Protein AF-A0A1M8A0L3-F1 (afdb_monomer_lite)

Organism: Malassezia sympodialis (strain ATCC 42132) (NCBI:txid1230383)

Sequence (249 aa):
MPLNTSHYLTKQGWKGHGTPLDGEKGRGLKKPLIIPQKRNLGGVGQNRDRAVEWWDDIFAAGAKALALGASAKKDTGAPAGPRRALSTVAKQEHARRMLMSNFVRGEVVGTLSISTEETDLSISQIQDPVLEAPPHNTRDARSMSCTDEDRAPSDKEEKKKRKRSESIDTSTHKEKKRVKHKQRDENEKRNKGEKQEKNDKLEKRKKQEKREKRNKKEKRKMEKRDKMEKRDRRKKRDKSEEKKAKDRE

Radius of gyration: 42.48 Å; chains: 1; bounding box: 83×75×140 Å

Structure (mmCIF, N/CA/C/O backbone):
data_AF-A0A1M8A0L3-F1
#
_entry.id   AF-A0A1M8A0L3-F1
#
loop_
_atom_site.group_PDB
_atom_site.id
_atom_site.type_symbol
_atom_site.label_atom_id
_atom_site.label_alt_id
_atom_site.label_comp_id
_atom_site.label_asym_id
_atom_site.label_entity_id
_atom_site.label_seq_id
_atom_site.pdbx_PDB_ins_code
_atom_site.Cartn_x
_atom_site.Cartn_y
_atom_site.Cartn_z
_atom_site.occupancy
_atom_site.B_iso_or_equiv
_atom_site.auth_seq_id
_atom_site.auth_comp_id
_atom_site.auth_asym_id
_atom_site.auth_atom_id
_atom_site.pdbx_PDB_model_num
ATOM 1 N N . MET A 1 1 ? -28.098 -23.816 19.280 1.00 71.31 1 MET A N 1
ATOM 2 C CA . MET A 1 1 ? -28.308 -22.374 19.011 1.00 71.31 1 MET A CA 1
ATOM 3 C C . MET A 1 1 ? -26.959 -21.667 18.968 1.00 71.31 1 MET A C 1
ATOM 5 O O . MET A 1 1 ? -26.176 -21.908 19.880 1.00 71.31 1 MET A O 1
ATOM 9 N N . PRO A 1 2 ? -26.657 -20.828 17.962 1.00 85.56 2 PRO A N 1
ATOM 10 C CA . PRO A 1 2 ? -25.480 -19.959 17.993 1.00 85.56 2 PRO A CA 1
ATOM 11 C C . PRO A 1 2 ? -25.673 -18.824 19.015 1.00 85.56 2 PRO A C 1
ATOM 13 O O . PRO A 1 2 ? -26.742 -18.217 19.077 1.00 85.56 2 PRO A O 1
ATOM 16 N N . LEU A 1 3 ? -24.649 -18.524 19.818 1.00 88.81 3 LEU A N 1
ATOM 17 C CA . LEU A 1 3 ? -24.710 -17.445 20.809 1.00 88.81 3 LEU A CA 1
ATOM 18 C C . LEU A 1 3 ? -24.568 -16.074 20.131 1.00 88.81 3 LEU A C 1
ATOM 20 O O . LEU A 1 3 ? -23.525 -15.764 19.557 1.00 88.81 3 LEU A O 1
ATOM 24 N N . ASN A 1 4 ? -25.583 -15.218 20.262 1.00 92.81 4 ASN A N 1
ATOM 25 C CA . ASN A 1 4 ? -25.472 -13.811 19.879 1.00 92.81 4 ASN A CA 1
ATOM 26 C C . ASN A 1 4 ? -24.634 -13.052 20.928 1.00 92.81 4 ASN A C 1
ATOM 28 O O . ASN A 1 4 ? -25.136 -12.622 21.969 1.00 92.81 4 ASN A O 1
ATOM 32 N N . THR A 1 5 ? -23.336 -12.917 20.653 1.00 92.56 5 THR A N 1
ATOM 33 C CA . THR A 1 5 ? -22.355 -12.339 21.583 1.00 92.56 5 THR A CA 1
ATOM 34 C C . THR A 1 5 ? -22.560 -10.848 21.836 1.00 92.56 5 THR A C 1
ATOM 36 O O . THR A 1 5 ? -22.326 -10.404 22.958 1.00 92.56 5 THR A O 1
ATOM 39 N N . SER A 1 6 ? -23.034 -10.067 20.859 1.00 91.31 6 SER A N 1
ATOM 40 C CA . SER A 1 6 ? -23.310 -8.639 21.074 1.00 91.31 6 SER A CA 1
ATOM 41 C C . SER A 1 6 ? -24.518 -8.438 21.989 1.00 91.31 6 SER A C 1
ATOM 43 O O . SER A 1 6 ? -24.430 -7.655 22.931 1.00 91.31 6 SER A O 1
ATOM 45 N N . HIS A 1 7 ? -25.596 -9.205 21.794 1.00 93.75 7 HIS A N 1
ATOM 46 C CA . HIS A 1 7 ? -26.751 -9.187 22.695 1.00 93.75 7 HIS A CA 1
ATOM 47 C C . HIS A 1 7 ? -26.379 -9.651 24.115 1.00 93.75 7 HIS A C 1
ATOM 49 O O . HIS A 1 7 ? -26.815 -9.050 25.096 1.00 93.75 7 HIS A O 1
ATOM 55 N N . TYR A 1 8 ? -25.530 -10.679 24.241 1.00 94.00 8 TYR A N 1
ATOM 56 C CA . TYR A 1 8 ? -25.008 -11.117 25.540 1.00 94.00 8 TYR A CA 1
ATOM 57 C C . TYR A 1 8 ? -24.208 -10.007 26.242 1.00 94.00 8 TYR A C 1
ATOM 59 O O . TYR A 1 8 ? -24.502 -9.678 27.389 1.00 94.00 8 TYR A O 1
ATOM 67 N N . LEU A 1 9 ? -23.249 -9.380 25.553 1.00 93.44 9 LEU A N 1
ATOM 68 C CA . LEU A 1 9 ? -22.436 -8.299 26.123 1.00 93.44 9 LEU A CA 1
ATOM 69 C C . LEU A 1 9 ? -23.282 -7.078 26.513 1.00 93.44 9 LEU A C 1
ATOM 71 O O . LEU A 1 9 ? -23.067 -6.510 27.582 1.00 93.44 9 LEU A O 1
ATOM 75 N N . THR A 1 10 ? -24.273 -6.694 25.704 1.00 93.50 10 THR A N 1
ATOM 76 C CA . THR A 1 10 ? -25.177 -5.586 26.051 1.00 93.50 10 THR A CA 1
ATOM 77 C C . THR A 1 10 ? -26.097 -5.924 27.226 1.00 93.50 10 THR A C 1
ATOM 79 O O . THR A 1 10 ? -26.327 -5.052 28.063 1.00 93.50 10 THR A O 1
ATOM 82 N N . LYS A 1 11 ? -26.526 -7.186 27.394 1.00 94.50 11 LYS A N 1
ATOM 83 C CA . LYS A 1 11 ? -27.194 -7.632 28.633 1.00 94.50 11 LYS A CA 1
ATOM 84 C C . LYS A 1 11 ? -26.278 -7.508 29.862 1.00 94.50 11 LYS A C 1
ATOM 86 O O . LYS A 1 11 ? -26.766 -7.180 30.936 1.00 94.50 11 LYS A O 1
ATOM 91 N N . GLN A 1 12 ? -24.968 -7.702 29.697 1.00 93.56 12 GLN A N 1
ATOM 92 C CA . GLN A 1 12 ? -23.949 -7.480 30.736 1.00 93.56 12 GLN A CA 1
ATOM 93 C C . GLN A 1 12 ? -23.510 -6.000 30.864 1.00 93.56 12 GLN A C 1
ATOM 95 O O . GLN A 1 12 ? -22.446 -5.708 31.404 1.00 93.56 12 GLN A O 1
ATOM 100 N N . GLY A 1 13 ? -24.301 -5.045 30.358 1.00 92.38 13 GLY A N 1
ATOM 101 C CA . GLY A 1 13 ? -24.063 -3.606 30.525 1.00 92.38 13 GLY A CA 1
ATOM 102 C C . GLY A 1 13 ? -23.096 -2.964 29.521 1.00 92.38 13 GLY A C 1
ATOM 103 O O . GLY A 1 13 ? -22.837 -1.762 29.613 1.00 92.38 13 GLY A O 1
ATOM 104 N N . TRP A 1 14 ? -22.577 -3.702 28.530 1.00 93.19 14 TRP A N 1
ATOM 105 C CA . TRP A 1 14 ? -21.758 -3.096 27.477 1.00 93.19 14 TRP A CA 1
ATOM 106 C C . TRP A 1 14 ? -22.605 -2.182 26.582 1.00 93.19 14 TRP A C 1
ATOM 108 O O . TRP A 1 14 ? -23.522 -2.632 25.889 1.00 93.19 14 TRP A O 1
ATOM 118 N N . LYS A 1 15 ? -22.234 -0.895 26.534 1.00 90.75 15 LYS A N 1
ATOM 119 C CA . LYS A 1 15 ? -22.907 0.154 25.744 1.00 90.75 15 LYS A CA 1
ATOM 120 C C . LYS A 1 15 ? -22.917 -0.078 24.224 1.00 90.75 15 LYS A C 1
ATOM 122 O O . LYS A 1 15 ? -23.581 0.663 23.506 1.00 90.75 15 LYS A O 1
ATOM 127 N N . GLY A 1 16 ? -22.216 -1.097 23.729 1.00 90.75 16 GLY A N 1
ATOM 128 C CA . GLY A 1 16 ? -22.289 -1.538 22.340 1.00 90.75 16 GLY A CA 1
ATOM 129 C C . GLY A 1 16 ? -21.178 -0.989 21.445 1.00 90.75 16 GLY A C 1
ATOM 130 O O . GLY A 1 16 ? -20.174 -0.424 21.895 1.00 90.75 16 GLY A O 1
ATOM 131 N N . HIS A 1 17 ? -21.345 -1.210 20.140 1.00 89.38 17 HIS A N 1
ATOM 132 C CA . HIS A 1 17 ? -20.285 -1.040 19.149 1.00 89.38 17 HIS A CA 1
ATOM 133 C C . HIS A 1 17 ? -19.685 0.379 19.142 1.00 89.38 17 HIS A C 1
ATOM 135 O O . HIS A 1 17 ? -20.397 1.376 19.075 1.00 89.38 17 HIS A O 1
ATOM 141 N N . GLY A 1 18 ? -18.352 0.469 19.185 1.00 88.00 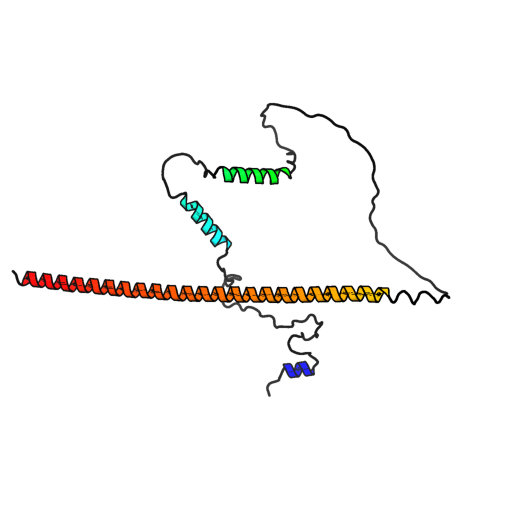18 GLY A N 1
ATOM 142 C CA . GLY A 1 18 ? -17.619 1.739 19.271 1.00 88.00 18 GLY A CA 1
ATOM 143 C C . GLY A 1 18 ? -17.326 2.222 20.699 1.00 88.00 18 GLY A C 1
ATOM 144 O O . GLY A 1 18 ? -16.517 3.139 20.866 1.00 88.00 18 GLY A O 1
ATOM 145 N N . THR A 1 19 ? -17.886 1.582 21.730 1.00 90.69 19 THR A N 1
ATOM 146 C CA . THR A 1 19 ? -17.404 1.690 23.120 1.00 90.69 19 THR A CA 1
ATOM 147 C C . THR A 1 19 ? -16.519 0.484 23.468 1.00 90.69 19 THR A C 1
ATOM 149 O O . THR A 1 19 ? -16.784 -0.613 22.972 1.00 90.69 19 THR A O 1
ATOM 152 N N . PRO A 1 20 ? -15.446 0.642 24.268 1.00 92.69 20 PRO A N 1
ATOM 153 C CA . PRO A 1 20 ? -14.691 -0.498 24.775 1.00 92.69 20 PRO A CA 1
ATOM 154 C C . PRO A 1 20 ? -15.485 -1.180 25.900 1.00 92.69 20 PRO A C 1
ATOM 156 O O . PRO A 1 20 ? -16.515 -0.664 26.341 1.00 92.69 20 PRO A O 1
ATOM 159 N N . LEU A 1 21 ? -15.013 -2.335 26.368 1.00 89.56 21 LEU A N 1
ATOM 160 C CA . LEU A 1 21 ? -15.703 -3.099 27.413 1.00 89.56 21 LEU A CA 1
ATOM 161 C C . LEU A 1 21 ? -15.761 -2.325 28.745 1.00 89.56 21 LEU A C 1
ATOM 163 O O . LEU A 1 21 ? -16.825 -2.246 29.348 1.00 89.56 21 LEU A O 1
ATOM 167 N N . ASP A 1 22 ? -14.687 -1.627 29.122 1.00 89.62 22 ASP A N 1
ATOM 168 C CA . ASP A 1 22 ? -14.609 -0.707 30.274 1.00 89.62 22 ASP A CA 1
ATOM 169 C C . ASP A 1 22 ? -15.353 0.647 30.083 1.00 89.62 22 ASP A C 1
ATOM 171 O O . ASP A 1 22 ? -15.104 1.629 30.785 1.00 89.62 22 ASP A O 1
ATOM 175 N N . GLY A 1 23 ? -16.312 0.712 29.151 1.00 86.12 23 GLY A N 1
ATOM 176 C CA . GLY A 1 23 ? -17.235 1.839 28.969 1.00 86.12 23 GLY A CA 1
ATOM 177 C C . GLY A 1 23 ? -16.644 3.059 28.247 1.00 86.12 23 GLY A C 1
ATOM 178 O O . GLY A 1 23 ? -15.485 3.096 27.855 1.00 86.12 23 GLY A O 1
ATOM 179 N N . GLU A 1 24 ? -17.446 4.107 28.032 1.00 84.62 24 GLU A N 1
ATOM 180 C CA . GLU A 1 24 ? -17.081 5.256 27.167 1.00 84.62 24 GLU A CA 1
ATOM 181 C C . GLU A 1 24 ? -15.780 5.980 27.548 1.00 84.62 24 GLU A C 1
ATOM 183 O O . GLU A 1 24 ? -15.086 6.482 26.659 1.00 84.62 24 GLU A O 1
ATOM 188 N N . LYS A 1 25 ? -15.482 6.039 28.854 1.00 86.50 25 LYS A N 1
ATOM 189 C CA . LYS A 1 25 ? -14.272 6.640 29.442 1.00 86.50 25 LYS A CA 1
ATOM 190 C C . LYS A 1 25 ? -13.150 5.614 29.685 1.00 86.50 25 LYS A C 1
ATOM 192 O O . LYS A 1 25 ? -12.095 5.994 30.187 1.00 86.50 25 LYS A O 1
ATOM 197 N N . GLY A 1 26 ? -13.387 4.341 29.362 1.00 84.88 26 GLY A N 1
ATOM 198 C CA . GLY A 1 26 ? -12.430 3.248 29.497 1.00 84.88 26 GLY A CA 1
ATOM 199 C C . GLY A 1 26 ? -11.189 3.441 28.626 1.00 84.88 26 GLY A C 1
ATOM 200 O O . GLY A 1 26 ? -11.201 4.180 27.636 1.00 84.88 26 GLY A O 1
ATOM 201 N N . ARG A 1 27 ? -10.103 2.764 29.008 1.00 89.56 27 ARG A N 1
ATOM 202 C CA . ARG A 1 27 ? -8.821 2.787 28.279 1.00 89.56 27 ARG A CA 1
ATOM 203 C C . ARG A 1 27 ? -8.704 1.642 27.267 1.00 89.56 27 ARG A C 1
ATOM 205 O O . ARG A 1 27 ? -7.787 1.659 26.451 1.00 89.56 27 ARG A O 1
ATOM 212 N N . GLY A 1 28 ? -9.628 0.682 27.301 1.00 90.31 28 GLY A N 1
ATOM 213 C CA . GLY A 1 28 ? -9.695 -0.448 26.387 1.00 90.31 28 GLY A CA 1
ATOM 214 C C . GLY A 1 28 ? -9.876 -0.070 24.912 1.00 90.31 28 GLY A C 1
ATOM 215 O O . GLY A 1 28 ? -10.282 1.032 24.530 1.00 90.31 28 GLY A O 1
ATOM 216 N N . LEU A 1 29 ? -9.581 -1.041 24.051 1.00 90.44 29 LEU A N 1
ATOM 217 C CA . LEU A 1 29 ? -9.635 -0.901 22.600 1.00 90.44 29 LEU A CA 1
ATOM 218 C C . LEU A 1 29 ? -11.082 -0.897 22.079 1.00 90.44 29 LEU A C 1
ATOM 220 O O . LEU A 1 29 ? -11.840 -1.840 22.280 1.00 90.44 29 LEU A O 1
ATOM 224 N N . LYS A 1 30 ? -11.444 0.148 21.325 1.00 91.19 30 LYS A N 1
ATOM 225 C CA . LYS A 1 30 ? -12.752 0.288 20.644 1.00 91.19 30 LYS A CA 1
ATOM 226 C C . LYS A 1 30 ? -12.879 -0.531 19.349 1.00 91.19 30 LYS A C 1
ATOM 228 O O . LYS A 1 30 ? -13.951 -0.566 18.749 1.00 91.19 30 LYS A O 1
ATOM 233 N N . LYS A 1 31 ? -11.774 -1.112 18.873 1.00 90.31 31 LYS A N 1
ATOM 234 C CA . LYS A 1 31 ? -11.647 -1.893 17.631 1.00 90.31 31 LYS A CA 1
ATOM 235 C C . LYS A 1 31 ? -10.595 -2.990 17.841 1.00 90.31 31 LYS A C 1
ATOM 237 O O . LYS A 1 31 ? -9.627 -2.722 18.552 1.00 90.31 31 LYS A O 1
ATOM 242 N N . PRO A 1 32 ? -10.733 -4.179 17.228 1.00 90.94 32 PRO A N 1
ATOM 243 C CA . PRO A 1 32 ? -9.719 -5.225 17.325 1.00 90.94 32 PRO A CA 1
ATOM 244 C C . PRO A 1 32 ? -8.389 -4.773 16.705 1.00 90.94 32 PRO A C 1
ATOM 246 O O . PRO A 1 32 ? -8.370 -4.027 15.722 1.00 90.94 32 PRO A O 1
ATOM 249 N N . LEU A 1 33 ? -7.276 -5.253 17.262 1.00 92.44 33 LEU A N 1
ATOM 250 C CA . LEU A 1 33 ? -5.949 -5.061 16.679 1.00 92.44 33 LEU A CA 1
ATOM 251 C C . LEU A 1 33 ? -5.782 -5.985 15.468 1.00 92.44 33 LEU A C 1
ATOM 253 O O . LEU A 1 33 ? -5.902 -7.203 15.584 1.00 92.44 33 LEU A O 1
ATOM 257 N N . ILE A 1 34 ? -5.490 -5.407 14.303 1.00 93.62 34 ILE A N 1
ATOM 258 C CA . ILE A 1 34 ? -5.216 -6.166 13.079 1.00 93.62 34 ILE A CA 1
ATOM 259 C C . ILE A 1 34 ? -3.728 -6.525 13.069 1.00 93.62 34 ILE A C 1
ATOM 261 O O . ILE A 1 34 ? -2.884 -5.679 12.780 1.00 93.62 34 ILE A O 1
ATOM 265 N N . ILE A 1 35 ? -3.410 -7.780 13.389 1.00 92.00 35 ILE A N 1
ATOM 266 C CA . ILE A 1 35 ? -2.038 -8.298 13.372 1.00 92.00 35 ILE A CA 1
ATOM 267 C C . ILE A 1 35 ? -1.696 -8.760 11.940 1.00 92.00 35 ILE A C 1
ATOM 269 O O . ILE A 1 35 ? -2.363 -9.658 11.420 1.00 92.00 35 ILE A O 1
ATOM 273 N N . PRO A 1 36 ? -0.677 -8.183 11.272 1.00 87.75 36 PRO A N 1
ATOM 274 C CA . PRO A 1 36 ? -0.289 -8.599 9.927 1.00 87.75 36 PRO A CA 1
ATOM 275 C C . PRO A 1 36 ? 0.439 -9.952 9.960 1.00 87.75 36 PRO A C 1
ATOM 277 O O . PRO A 1 36 ? 1.547 -10.067 10.479 1.00 87.75 36 PRO A O 1
ATOM 280 N N . GLN A 1 37 ? -0.170 -10.987 9.378 1.00 90.06 37 GLN A N 1
ATOM 281 C CA . GLN A 1 37 ? 0.419 -12.328 9.319 1.00 90.06 37 GLN A CA 1
ATOM 282 C C . GLN A 1 37 ? 1.581 -12.419 8.313 1.00 90.06 37 GLN A C 1
ATOM 284 O O . GLN A 1 37 ? 1.499 -11.925 7.182 1.00 90.06 37 GLN A O 1
ATOM 289 N N . LYS A 1 38 ? 2.661 -13.108 8.704 1.00 89.56 38 LYS A N 1
ATOM 290 C CA . LYS A 1 38 ? 3.841 -13.344 7.859 1.00 89.56 38 LYS A CA 1
ATOM 291 C C . LYS A 1 38 ? 3.526 -14.400 6.787 1.00 89.56 38 LYS A C 1
ATOM 293 O O . LYS A 1 38 ? 3.509 -15.588 7.076 1.00 89.56 38 LYS A O 1
ATOM 298 N N . ARG A 1 39 ? 3.289 -13.968 5.542 1.00 88.69 39 ARG A N 1
ATOM 299 C CA . ARG A 1 39 ? 2.937 -14.865 4.415 1.00 88.69 39 ARG A CA 1
ATOM 300 C C . ARG A 1 39 ? 4.108 -15.647 3.807 1.00 88.69 39 ARG A C 1
ATOM 302 O O . ARG A 1 39 ? 3.882 -16.694 3.219 1.00 88.69 39 ARG A O 1
ATOM 309 N N . ASN A 1 40 ? 5.334 -15.136 3.932 1.00 86.38 40 ASN A N 1
ATOM 310 C CA . ASN A 1 40 ? 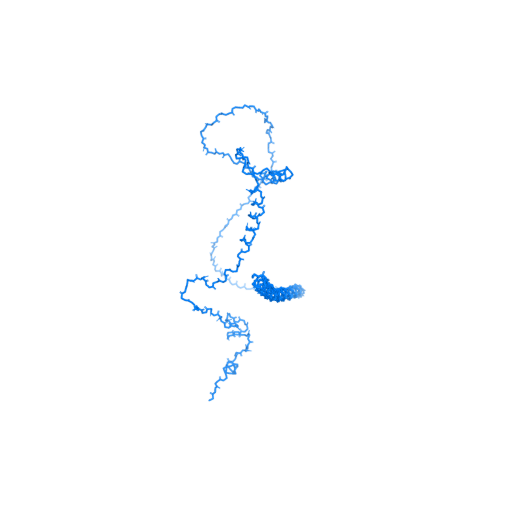6.534 -15.697 3.303 1.00 86.38 40 ASN A CA 1
ATOM 311 C C . ASN A 1 40 ? 7.570 -16.041 4.382 1.00 86.38 40 ASN A C 1
ATOM 313 O O . ASN A 1 40 ? 7.658 -15.336 5.386 1.00 86.38 40 ASN A O 1
ATOM 317 N N . LEU A 1 41 ? 8.425 -17.043 4.154 1.00 89.25 41 LEU A N 1
ATOM 318 C CA . LEU A 1 41 ? 9.509 -17.383 5.092 1.00 89.25 41 LEU A CA 1
ATOM 319 C C . LEU A 1 41 ? 10.620 -16.317 5.176 1.00 89.25 41 LEU A C 1
ATOM 321 O O . LEU A 1 41 ? 11.346 -16.295 6.167 1.00 89.25 41 LEU A O 1
ATOM 325 N N . GLY A 1 42 ? 10.697 -15.404 4.200 1.00 85.50 42 GLY A N 1
ATOM 326 C CA . GLY A 1 42 ? 11.716 -14.353 4.076 1.00 85.50 42 GLY A CA 1
ATOM 327 C C . GLY A 1 42 ? 11.868 -13.386 5.262 1.00 85.50 42 GLY A C 1
ATOM 328 O O . GLY A 1 42 ? 11.142 -13.446 6.260 1.00 85.50 42 GLY A O 1
ATOM 329 N N . GLY A 1 43 ? 12.845 -12.485 5.157 1.00 86.25 43 GLY A N 1
ATOM 330 C CA . GLY A 1 43 ? 13.277 -11.611 6.251 1.00 86.25 43 GLY A CA 1
ATOM 331 C C . GLY A 1 43 ? 12.201 -10.629 6.730 1.00 86.25 43 GLY A C 1
ATOM 332 O O . GLY A 1 43 ? 11.344 -10.181 5.961 1.00 86.25 43 GLY A O 1
ATOM 333 N N . VAL A 1 44 ? 12.260 -10.245 8.011 1.00 83.38 44 VAL A N 1
ATOM 334 C CA . VAL A 1 44 ? 11.418 -9.160 8.538 1.00 83.38 44 VAL A CA 1
ATOM 335 C C . VAL A 1 44 ? 11.719 -7.886 7.748 1.00 83.38 44 VAL A C 1
ATOM 337 O O . VAL A 1 44 ? 12.868 -7.487 7.599 1.00 83.38 44 VAL A O 1
ATOM 340 N N . GLY A 1 45 ? 10.677 -7.264 7.200 1.00 78.25 45 GLY A N 1
ATOM 341 C CA . GLY A 1 45 ? 10.809 -6.091 6.338 1.00 78.25 45 GLY A CA 1
ATOM 342 C C . GLY A 1 45 ? 10.925 -6.380 4.837 1.00 78.25 45 GLY A C 1
ATOM 343 O O . GLY A 1 45 ? 10.671 -5.467 4.061 1.00 78.25 45 GLY A O 1
ATOM 344 N N . GLN A 1 46 ? 11.191 -7.616 4.397 1.00 80.44 46 GLN A N 1
ATOM 345 C CA . GLN A 1 46 ? 11.281 -7.949 2.963 1.00 80.44 46 GLN A CA 1
ATOM 346 C C . GLN A 1 46 ? 9.941 -7.774 2.225 1.00 80.44 46 GLN A C 1
ATOM 348 O O . GLN A 1 46 ? 9.917 -7.357 1.073 1.00 80.44 46 GLN A O 1
ATOM 353 N N . ASN A 1 47 ? 8.828 -8.041 2.918 1.00 71.31 47 ASN A N 1
ATOM 354 C CA . ASN A 1 47 ? 7.462 -7.811 2.434 1.00 71.31 47 ASN A CA 1
ATOM 355 C C . ASN A 1 47 ? 6.921 -6.404 2.774 1.00 71.31 47 ASN A C 1
ATOM 357 O O . ASN A 1 47 ? 5.721 -6.169 2.638 1.00 71.31 47 ASN A O 1
ATOM 361 N N . ARG A 1 48 ? 7.751 -5.469 3.265 1.00 74.94 48 ARG A N 1
ATOM 362 C CA . ARG A 1 48 ? 7.367 -4.050 3.243 1.00 74.94 48 ARG A CA 1
ATOM 363 C C . ARG A 1 48 ? 7.471 -3.612 1.793 1.00 74.94 48 ARG A C 1
ATOM 365 O O . ARG A 1 48 ? 8.510 -3.842 1.177 1.00 74.94 48 ARG A O 1
ATOM 372 N N . ASP A 1 49 ? 6.432 -2.973 1.268 1.00 69.06 49 ASP A N 1
ATOM 373 C CA . ASP A 1 49 ? 6.515 -2.353 -0.047 1.00 69.06 49 ASP A CA 1
ATOM 374 C C . ASP A 1 49 ? 7.679 -1.353 -0.043 1.00 69.06 49 ASP A C 1
ATOM 376 O O . ASP A 1 49 ? 7.571 -0.259 0.516 1.00 69.06 49 ASP A O 1
ATOM 380 N N . ARG A 1 50 ? 8.786 -1.715 -0.707 1.00 66.25 50 ARG A N 1
ATOM 381 C CA . ARG A 1 50 ? 9.778 -0.760 -1.217 1.00 66.25 50 ARG A CA 1
ATOM 382 C C . ARG A 1 50 ? 9.144 -0.014 -2.392 1.00 66.25 50 ARG A C 1
ATOM 384 O O . ARG A 1 50 ? 9.565 -0.139 -3.539 1.00 66.25 50 ARG A O 1
ATOM 391 N N . ALA A 1 51 ? 8.052 0.694 -2.104 1.00 62.25 51 ALA A N 1
ATOM 392 C CA . ALA A 1 51 ? 7.483 1.676 -3.003 1.00 62.25 51 ALA A CA 1
ATOM 393 C C . ALA A 1 51 ? 8.602 2.668 -3.318 1.00 62.25 51 ALA A C 1
ATOM 395 O O . ALA A 1 51 ? 9.195 3.184 -2.371 1.00 62.25 51 ALA A O 1
ATOM 396 N N . VAL A 1 52 ? 8.897 2.837 -4.617 1.00 63.16 52 VAL A N 1
ATOM 397 C CA . VAL A 1 52 ? 10.082 3.539 -5.142 1.00 63.16 52 VAL A CA 1
ATOM 398 C C . VAL A 1 52 ? 10.406 4.728 -4.254 1.00 63.16 52 VAL A C 1
ATOM 400 O O . VAL A 1 52 ? 9.598 5.650 -4.117 1.00 63.16 52 VAL A O 1
ATOM 403 N N . GLU A 1 53 ? 11.534 4.627 -3.552 1.00 83.25 53 GLU A N 1
ATOM 404 C CA . GLU A 1 53 ? 11.857 5.576 -2.503 1.00 83.25 53 GLU A CA 1
ATOM 405 C C . GLU A 1 53 ? 12.096 6.920 -3.191 1.00 83.25 53 GLU A C 1
ATOM 407 O O . GLU A 1 53 ? 13.003 7.054 -4.000 1.00 83.25 53 GLU A O 1
ATOM 412 N N . TRP A 1 54 ? 11.225 7.898 -2.939 1.00 84.31 54 TRP A N 1
ATOM 413 C CA . TRP A 1 54 ? 11.086 9.110 -3.763 1.00 84.31 54 TRP A CA 1
ATOM 414 C C . TRP A 1 54 ? 12.378 9.935 -3.919 1.00 84.31 54 TRP A C 1
ATOM 416 O O . TRP A 1 54 ? 12.486 10.749 -4.835 1.00 84.31 54 TRP A O 1
ATOM 426 N N . TRP A 1 55 ? 13.356 9.725 -3.033 1.00 84.62 55 TRP A N 1
ATOM 427 C CA . TRP A 1 55 ? 14.692 10.304 -3.121 1.00 84.62 55 TRP A CA 1
ATOM 428 C C . TRP A 1 55 ? 15.527 9.696 -4.261 1.00 84.62 55 TRP A C 1
ATOM 430 O O . TRP A 1 55 ? 16.306 10.424 -4.864 1.00 84.62 55 TRP A O 1
ATOM 440 N N . ASP A 1 56 ? 15.341 8.415 -4.598 1.00 85.06 56 ASP A N 1
ATOM 441 C CA . ASP A 1 56 ? 16.030 7.704 -5.685 1.00 85.06 56 ASP A CA 1
ATOM 442 C C . ASP A 1 56 ? 15.534 8.191 -7.055 1.00 85.06 56 ASP A C 1
ATOM 444 O O . ASP A 1 56 ? 16.335 8.510 -7.927 1.00 85.06 56 ASP A O 1
ATOM 448 N N . ASP A 1 57 ? 14.222 8.410 -7.219 1.00 84.12 57 ASP A N 1
ATOM 449 C CA . ASP A 1 57 ? 13.670 9.062 -8.420 1.00 84.12 57 ASP A CA 1
ATOM 450 C C . ASP A 1 57 ? 14.256 10.478 -8.625 1.00 84.12 57 ASP A C 1
ATOM 452 O O . ASP A 1 57 ? 14.624 10.848 -9.745 1.00 84.12 57 ASP A O 1
ATOM 456 N N . ILE A 1 58 ? 14.392 11.266 -7.548 1.00 87.50 58 ILE A N 1
ATOM 457 C CA . ILE A 1 58 ? 14.996 12.611 -7.591 1.00 87.50 58 ILE A CA 1
ATOM 458 C C . ILE A 1 58 ? 16.505 12.539 -7.857 1.00 87.50 58 ILE A C 1
ATOM 460 O O . ILE A 1 58 ? 17.014 13.290 -8.692 1.00 87.50 58 ILE A O 1
ATOM 464 N N . PHE A 1 59 ? 17.225 11.635 -7.192 1.00 85.19 59 PHE A N 1
ATOM 465 C CA . PHE A 1 59 ? 18.662 11.450 -7.373 1.00 85.19 59 PHE A CA 1
ATOM 466 C C . PHE A 1 59 ? 18.974 10.971 -8.792 1.00 85.19 59 PHE A C 1
ATOM 468 O O . PHE A 1 59 ? 19.818 11.553 -9.470 1.00 85.19 59 PHE A O 1
ATOM 475 N N . ALA A 1 60 ? 18.224 9.995 -9.302 1.00 87.94 60 ALA A N 1
ATOM 476 C CA . ALA A 1 60 ? 18.337 9.516 -10.669 1.00 87.94 60 ALA A CA 1
ATOM 477 C C . ALA A 1 60 ? 17.942 10.589 -11.697 1.00 87.94 60 ALA A C 1
ATOM 479 O O . ALA A 1 60 ? 18.501 10.596 -12.793 1.00 87.94 60 ALA A O 1
ATOM 480 N N . ALA A 1 61 ? 17.007 11.497 -11.393 1.00 87.44 61 ALA A N 1
ATOM 481 C CA . ALA A 1 61 ? 16.713 12.653 -12.245 1.00 87.44 61 ALA A CA 1
ATOM 482 C C . ALA A 1 61 ? 17.872 13.668 -12.258 1.00 87.44 61 ALA A C 1
ATOM 484 O O . ALA A 1 61 ? 18.301 14.088 -13.333 1.00 87.44 61 ALA A O 1
ATOM 485 N N . GLY A 1 62 ? 18.433 14.000 -11.090 1.00 89.44 62 GLY A N 1
ATOM 486 C CA . GLY A 1 62 ? 19.603 14.876 -10.963 1.00 89.44 62 GLY A CA 1
ATOM 487 C C . GLY A 1 62 ? 20.847 14.305 -11.650 1.00 89.44 62 GLY A C 1
ATOM 488 O O . GLY A 1 62 ? 21.496 14.998 -12.429 1.00 89.44 62 GLY A O 1
ATOM 489 N N . ALA A 1 63 ? 21.131 13.017 -11.452 1.00 86.12 63 ALA A N 1
ATOM 490 C CA . ALA A 1 63 ? 22.231 12.314 -12.106 1.00 86.12 63 ALA A CA 1
ATOM 491 C C . ALA A 1 63 ? 22.086 12.307 -13.637 1.00 86.12 63 ALA A C 1
ATOM 493 O O . ALA A 1 63 ? 23.065 12.543 -14.340 1.00 86.12 63 ALA A O 1
ATOM 494 N N . LYS A 1 64 ? 20.868 12.119 -14.174 1.00 83.94 64 LYS A N 1
ATOM 495 C CA . LYS A 1 64 ? 20.601 12.221 -15.624 1.00 83.94 64 LYS A CA 1
ATOM 496 C C . LYS A 1 64 ? 20.806 13.646 -16.148 1.00 83.94 64 LYS A C 1
ATOM 498 O O . LYS A 1 64 ? 21.368 13.806 -17.227 1.00 83.94 64 LYS A O 1
ATOM 503 N N . ALA A 1 65 ? 20.404 14.668 -15.390 1.00 81.25 65 ALA A N 1
ATOM 504 C CA . ALA A 1 65 ? 20.639 16.067 -15.754 1.00 81.25 65 ALA A CA 1
ATOM 505 C C . ALA A 1 65 ? 22.139 16.425 -15.776 1.00 81.25 65 ALA A C 1
ATOM 507 O O . ALA A 1 65 ? 22.575 17.164 -16.655 1.00 81.25 65 ALA A O 1
ATOM 508 N N . LEU A 1 66 ? 22.936 15.865 -14.858 1.00 79.62 66 LEU A N 1
ATOM 509 C CA . LEU A 1 66 ? 24.394 16.041 -14.820 1.00 79.62 66 LEU A CA 1
ATOM 510 C C . LEU A 1 66 ? 25.114 15.243 -15.924 1.00 79.62 66 LEU A C 1
ATOM 512 O O . LEU A 1 66 ? 26.029 15.763 -16.560 1.00 79.62 66 LEU A O 1
ATOM 516 N N . ALA A 1 67 ? 24.688 14.005 -16.194 1.00 70.25 67 ALA A N 1
ATOM 517 C CA . ALA A 1 67 ? 25.319 13.119 -17.178 1.00 70.25 67 ALA A CA 1
ATOM 518 C C . ALA A 1 67 ? 25.258 13.654 -18.621 1.00 70.25 67 ALA A C 1
ATOM 520 O O . ALA A 1 67 ? 26.151 13.366 -19.417 1.00 70.25 67 ALA A O 1
ATOM 521 N N . LEU A 1 68 ? 24.261 14.484 -18.948 1.00 58.69 68 LEU A N 1
ATOM 522 C CA . LEU A 1 68 ? 24.158 15.164 -20.247 1.00 58.69 68 LEU A CA 1
ATOM 523 C C . LEU A 1 68 ? 25.308 16.156 -20.519 1.00 58.69 68 LEU A C 1
ATOM 525 O O . LEU A 1 68 ? 25.499 16.552 -21.666 1.00 58.69 68 LEU A O 1
ATOM 529 N N . GLY A 1 69 ? 26.099 16.526 -19.504 1.00 56.66 69 GLY A N 1
ATOM 530 C CA . GLY A 1 69 ? 27.333 17.303 -19.668 1.00 56.66 69 GLY A CA 1
ATOM 531 C C . GLY A 1 69 ? 28.602 16.472 -19.913 1.00 56.66 69 GLY A C 1
ATOM 532 O O . GLY A 1 69 ? 29.643 17.059 -20.184 1.00 56.66 69 GLY A O 1
ATOM 533 N N . ALA A 1 70 ? 28.545 15.137 -19.808 1.00 54.72 70 ALA A N 1
ATOM 534 C CA . ALA A 1 70 ? 29.731 14.267 -19.762 1.00 54.72 70 ALA A CA 1
ATOM 535 C C . ALA A 1 70 ? 29.906 13.336 -20.982 1.00 54.72 70 ALA A C 1
ATOM 537 O O . ALA A 1 70 ? 30.891 12.606 -21.060 1.00 54.72 70 ALA A O 1
ATOM 538 N N . SER A 1 71 ? 28.971 13.344 -21.938 1.00 50.59 71 SER A N 1
ATOM 539 C CA . SER A 1 71 ? 29.028 12.515 -23.156 1.00 50.59 71 SER A CA 1
ATOM 540 C C . SER A 1 71 ? 29.488 13.268 -24.413 1.00 50.59 71 SER A C 1
ATOM 542 O O . SER A 1 71 ? 29.459 12.705 -25.507 1.00 50.59 71 SER A O 1
ATOM 544 N N . ALA A 1 72 ? 29.900 14.531 -24.282 1.00 51.00 72 ALA A N 1
ATOM 545 C CA . ALA A 1 72 ? 30.460 15.331 -25.367 1.00 51.00 72 ALA A CA 1
ATOM 546 C C . ALA A 1 72 ? 31.963 15.562 -25.140 1.00 51.00 72 ALA A C 1
ATOM 548 O O . ALA A 1 72 ? 32.352 16.084 -24.102 1.00 51.00 72 ALA A O 1
ATOM 549 N N . LYS A 1 73 ? 32.768 15.223 -26.156 1.00 42.59 73 LYS A N 1
ATOM 550 C CA . LYS A 1 73 ? 34.232 15.396 -26.246 1.00 42.59 73 LYS A CA 1
ATOM 551 C C . LYS A 1 73 ? 35.090 14.583 -25.265 1.00 42.59 73 LYS A C 1
ATOM 553 O O . LYS A 1 73 ? 35.437 15.017 -24.172 1.00 42.59 73 LYS A O 1
ATOM 558 N N . LYS A 1 74 ? 35.578 13.446 -25.771 1.00 48.00 74 LYS A N 1
ATOM 559 C CA . LYS A 1 74 ? 36.897 12.908 -25.414 1.00 48.00 74 LYS A CA 1
ATOM 560 C C . LYS A 1 74 ? 37.958 13.749 -26.141 1.00 48.00 74 LYS A C 1
ATOM 562 O O . LYS A 1 74 ? 38.379 13.368 -27.225 1.00 48.00 74 LYS A O 1
ATOM 567 N N . ASP A 1 75 ? 38.368 14.859 -25.536 1.00 42.03 75 ASP A N 1
ATOM 568 C CA . ASP A 1 75 ? 39.530 15.663 -25.941 1.00 42.03 75 ASP A CA 1
ATOM 569 C C . ASP A 1 75 ? 40.394 15.965 -24.701 1.00 42.03 75 ASP A C 1
ATOM 571 O O . ASP A 1 75 ? 39.916 15.920 -23.566 1.00 42.03 75 ASP A O 1
ATOM 575 N N . THR A 1 76 ? 41.692 16.198 -24.893 1.00 49.00 76 THR A N 1
ATOM 576 C CA . THR A 1 76 ? 42.696 16.206 -23.814 1.00 49.00 76 THR A CA 1
ATOM 577 C C . THR A 1 76 ? 42.812 17.540 -23.071 1.00 49.00 76 THR A C 1
ATOM 579 O O . THR A 1 76 ? 43.082 18.558 -23.704 1.00 49.00 76 THR A O 1
ATOM 582 N N . GLY A 1 77 ? 42.775 17.521 -21.730 1.00 39.94 77 GLY A N 1
ATOM 583 C CA . GLY A 1 77 ? 43.349 18.599 -20.906 1.00 39.94 77 GLY A CA 1
ATOM 584 C C . GLY A 1 77 ? 42.669 18.870 -19.556 1.00 39.94 77 GLY A C 1
ATOM 585 O O . GLY A 1 77 ? 41.617 19.490 -19.531 1.00 39.94 77 GLY A O 1
ATOM 586 N N . ALA A 1 78 ? 43.355 18.498 -18.463 1.00 45.47 78 ALA A N 1
ATOM 587 C CA . ALA A 1 78 ? 43.183 18.925 -17.058 1.00 45.47 78 ALA A CA 1
ATOM 588 C C . ALA A 1 78 ? 41.790 18.785 -16.367 1.00 45.47 78 ALA A C 1
ATOM 590 O O . ALA A 1 78 ? 40.748 19.071 -16.949 1.00 45.47 78 ALA A O 1
ATOM 591 N N . PRO A 1 79 ? 41.735 18.430 -15.062 1.00 47.41 79 PRO A N 1
ATOM 592 C CA . PRO A 1 79 ? 40.483 18.298 -14.308 1.00 47.41 79 PRO A CA 1
ATOM 593 C C . PRO A 1 79 ? 39.915 19.659 -13.849 1.00 47.41 79 PRO A C 1
ATOM 595 O O . PRO A 1 79 ? 39.741 19.919 -12.658 1.00 47.41 79 PRO A O 1
ATOM 598 N N . ALA A 1 80 ? 39.598 20.545 -14.795 1.00 52.47 80 ALA A N 1
ATOM 599 C CA . ALA A 1 80 ? 38.858 21.771 -14.512 1.00 52.47 80 ALA A CA 1
ATOM 600 C C . ALA A 1 80 ? 37.397 21.430 -14.156 1.00 52.47 80 ALA A C 1
ATOM 602 O O . ALA A 1 80 ? 36.588 21.111 -15.027 1.00 52.47 80 ALA A O 1
ATOM 603 N N . GLY A 1 81 ? 37.063 21.484 -12.862 1.00 63.72 81 GLY A N 1
ATOM 604 C CA . GLY A 1 81 ? 35.721 21.172 -12.357 1.00 63.72 81 GLY A CA 1
ATOM 605 C C . GLY A 1 81 ? 34.605 22.011 -13.009 1.00 63.72 81 GLY A C 1
ATOM 606 O O . GLY A 1 81 ? 34.860 23.114 -13.502 1.00 63.72 81 GLY A O 1
ATOM 607 N N . PRO A 1 82 ? 33.350 21.516 -13.016 1.00 65.12 82 PRO A N 1
ATOM 608 C CA . PRO A 1 82 ? 32.267 22.087 -13.815 1.00 65.12 82 PRO A CA 1
ATOM 609 C C . PRO A 1 82 ? 32.019 23.566 -13.489 1.00 65.12 82 PRO A C 1
ATOM 611 O O . PRO A 1 82 ? 31.568 23.914 -12.393 1.00 65.12 82 PRO A O 1
ATOM 614 N N . ARG A 1 83 ? 32.292 24.434 -14.474 1.00 67.44 83 ARG A N 1
ATOM 615 C CA . ARG A 1 83 ? 32.117 25.892 -14.396 1.00 67.44 83 ARG A CA 1
ATOM 616 C C . ARG A 1 83 ? 30.642 26.254 -14.188 1.00 67.44 83 ARG A C 1
ATOM 618 O O . ARG A 1 83 ? 29.877 26.390 -15.140 1.00 67.44 83 ARG A O 1
ATOM 625 N N . ARG A 1 84 ? 30.248 26.425 -12.923 1.00 75.62 84 ARG A N 1
ATOM 626 C CA . ARG A 1 84 ? 28.934 26.956 -12.528 1.00 75.62 84 ARG A CA 1
ATOM 627 C C . ARG A 1 84 ? 28.760 28.370 -13.091 1.00 75.62 84 ARG A C 1
ATOM 629 O O . ARG A 1 84 ? 29.699 29.162 -13.071 1.00 75.62 84 ARG A O 1
ATOM 636 N N . ALA A 1 85 ? 27.558 28.703 -13.563 1.00 80.00 85 ALA A N 1
ATOM 637 C CA . ALA A 1 85 ? 27.270 30.033 -14.098 1.00 80.00 85 ALA A CA 1
ATOM 638 C C . ALA A 1 85 ? 27.501 31.117 -13.029 1.00 80.00 85 ALA A C 1
ATOM 640 O O . ALA A 1 85 ? 27.086 30.942 -11.880 1.00 80.00 85 ALA A O 1
ATOM 641 N N . LEU A 1 86 ? 28.117 32.244 -13.401 1.00 75.19 86 LEU A N 1
ATOM 642 C CA . LEU A 1 86 ? 28.573 33.287 -12.464 1.00 75.19 86 LEU A CA 1
ATOM 643 C C . LEU A 1 86 ? 27.463 33.778 -11.515 1.00 75.19 86 LEU A C 1
ATOM 645 O O . LEU A 1 86 ? 27.688 33.933 -10.317 1.00 75.19 86 LEU A O 1
ATOM 649 N N . SER A 1 87 ? 26.235 33.923 -12.020 1.00 79.56 87 SER A N 1
ATOM 650 C CA . SER A 1 87 ? 25.054 34.314 -11.236 1.00 79.56 87 SER A CA 1
ATOM 651 C C . SER A 1 87 ? 24.634 33.288 -10.172 1.00 79.56 87 SER A C 1
ATOM 653 O O . SER A 1 87 ? 24.023 33.660 -9.170 1.00 79.56 87 SER A O 1
ATOM 655 N N . THR A 1 88 ? 24.969 32.006 -10.349 1.00 83.06 88 THR A N 1
ATOM 656 C CA . THR A 1 88 ? 24.746 30.957 -9.337 1.00 83.06 88 THR A CA 1
ATOM 657 C C . THR A 1 88 ? 25.840 30.962 -8.272 1.00 83.06 88 THR A C 1
ATOM 659 O O . THR A 1 88 ? 25.526 30.824 -7.092 1.00 83.06 88 THR A O 1
ATOM 662 N N . VAL A 1 89 ? 27.096 31.220 -8.661 1.00 84.38 89 VAL A N 1
ATOM 663 C CA . VAL A 1 89 ? 28.228 31.364 -7.730 1.00 84.38 89 VAL A CA 1
ATOM 664 C C . VAL A 1 89 ? 28.030 32.588 -6.834 1.00 84.38 89 VAL A C 1
ATOM 666 O O . VAL A 1 89 ? 28.112 32.465 -5.617 1.00 84.38 89 VAL A O 1
ATOM 669 N N . ALA A 1 90 ? 27.665 33.739 -7.409 1.00 83.81 90 ALA A N 1
ATOM 670 C CA . ALA A 1 90 ? 27.398 34.965 -6.654 1.00 83.81 90 ALA A CA 1
ATOM 671 C C . ALA A 1 90 ? 26.285 34.781 -5.603 1.00 83.81 90 ALA A C 1
ATOM 673 O O . ALA A 1 90 ? 26.446 35.182 -4.451 1.00 83.81 90 ALA A O 1
ATOM 674 N N . LYS A 1 91 ? 25.180 34.109 -5.965 1.00 91.25 91 LYS A N 1
ATOM 675 C CA . LYS A 1 91 ? 24.095 33.782 -5.022 1.00 91.25 91 LYS A CA 1
ATOM 676 C C . LYS A 1 91 ? 24.537 32.797 -3.937 1.00 91.25 91 LYS A C 1
ATOM 678 O O . LYS A 1 91 ? 24.158 32.970 -2.780 1.00 91.25 91 LYS A O 1
ATOM 683 N N . GLN A 1 92 ? 25.341 31.793 -4.290 1.00 89.56 92 GLN A N 1
ATOM 684 C CA . GLN A 1 92 ? 25.865 30.815 -3.336 1.00 89.56 92 GLN A CA 1
ATOM 685 C C . GLN A 1 92 ? 26.816 31.470 -2.322 1.00 89.56 92 GLN A C 1
ATOM 687 O O . GLN A 1 92 ? 26.674 31.228 -1.128 1.00 89.56 92 GLN A O 1
ATOM 692 N N . GLU A 1 93 ? 27.735 32.331 -2.765 1.00 87.56 93 GLU A N 1
ATOM 693 C CA . GLU A 1 93 ? 28.669 33.031 -1.873 1.00 87.56 93 GLU A CA 1
ATOM 694 C C . GLU A 1 93 ? 27.989 34.127 -1.037 1.00 87.56 93 GLU A C 1
ATOM 696 O O . GLU A 1 93 ? 28.343 34.312 0.125 1.00 87.56 93 GLU A O 1
ATOM 701 N N . HIS A 1 94 ? 26.951 34.797 -1.552 1.00 90.38 94 HIS A N 1
ATOM 702 C CA . HIS A 1 94 ? 26.122 35.697 -0.740 1.00 90.38 94 HIS A CA 1
ATOM 703 C C . HIS A 1 94 ? 25.399 34.938 0.384 1.00 90.38 94 HIS A C 1
ATOM 705 O O . HIS A 1 94 ? 25.484 35.322 1.550 1.00 90.38 94 HIS A O 1
ATOM 711 N N . ALA A 1 95 ? 24.734 33.822 0.059 1.00 91.31 95 ALA A N 1
ATOM 712 C CA . ALA A 1 95 ? 24.080 32.974 1.055 1.00 91.31 95 ALA A CA 1
ATOM 713 C C . ALA A 1 95 ? 25.086 32.385 2.060 1.00 91.31 95 ALA A C 1
ATOM 715 O O . ALA A 1 95 ? 24.811 32.345 3.258 1.00 91.31 95 ALA A O 1
ATOM 716 N N . ARG A 1 96 ? 26.280 31.990 1.598 1.00 90.44 96 ARG A N 1
ATOM 717 C CA . ARG A 1 96 ? 27.370 31.521 2.460 1.00 90.44 96 ARG A CA 1
ATOM 718 C C . ARG A 1 96 ? 27.834 32.608 3.427 1.00 90.44 96 ARG A C 1
ATOM 720 O O . ARG A 1 96 ? 27.962 32.314 4.610 1.00 90.44 96 ARG A O 1
ATOM 727 N N . ARG A 1 97 ? 28.039 33.845 2.962 1.00 89.19 97 ARG A N 1
ATOM 728 C CA . ARG A 1 97 ? 28.404 34.982 3.825 1.00 89.19 97 ARG A CA 1
ATOM 729 C C . ARG A 1 97 ? 27.327 35.276 4.869 1.00 89.19 97 ARG A C 1
ATOM 731 O O . ARG A 1 97 ? 27.671 35.345 6.040 1.00 89.19 97 ARG A O 1
ATOM 738 N N . MET A 1 98 ? 26.049 35.344 4.481 1.00 90.94 98 MET A N 1
ATOM 739 C CA . MET A 1 98 ? 24.928 35.553 5.420 1.00 90.94 98 MET A CA 1
ATOM 740 C C . MET A 1 98 ? 24.775 34.447 6.472 1.00 90.94 98 MET A C 1
ATOM 742 O O . MET A 1 98 ? 24.276 34.700 7.564 1.00 90.94 98 MET A O 1
ATOM 746 N N . LEU A 1 99 ? 25.144 33.206 6.141 1.00 88.88 99 LEU A N 1
ATOM 747 C CA . LEU A 1 99 ? 25.137 32.109 7.106 1.00 88.88 99 LEU A CA 1
ATOM 748 C C . LEU A 1 99 ? 26.365 32.173 8.017 1.00 88.88 99 LEU A C 1
ATOM 750 O O . LEU A 1 99 ? 26.227 32.024 9.226 1.00 88.88 99 LEU A O 1
ATOM 754 N N . MET A 1 100 ? 27.553 32.404 7.454 1.00 85.94 100 MET A N 1
ATOM 755 C CA . MET A 1 100 ? 28.822 32.369 8.188 1.00 85.94 100 MET A CA 1
ATOM 756 C C . MET A 1 100 ? 29.065 33.615 9.051 1.00 85.94 100 MET A C 1
ATOM 758 O O . MET A 1 100 ? 29.774 33.499 10.043 1.00 85.94 100 MET A O 1
ATOM 762 N N . SER A 1 101 ? 28.450 34.765 8.747 1.00 85.25 101 SER A N 1
ATOM 763 C CA . SER A 1 101 ? 28.542 35.990 9.564 1.00 85.25 101 SER A CA 1
ATOM 764 C C . SER A 1 101 ? 28.047 35.811 10.999 1.00 85.25 101 SER A C 1
ATOM 766 O O . SER A 1 101 ? 28.459 36.548 11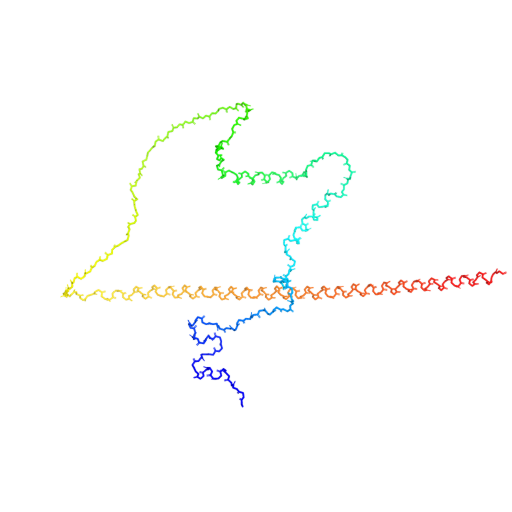.887 1.00 85.25 101 SER A O 1
ATOM 768 N N . ASN A 1 102 ? 27.175 34.827 11.229 1.00 83.50 102 ASN A N 1
ATOM 769 C CA . ASN A 1 102 ? 26.570 34.563 12.533 1.00 83.50 102 ASN A CA 1
ATOM 770 C C . ASN A 1 102 ? 27.376 33.543 13.363 1.00 83.50 102 ASN A C 1
ATOM 772 O O . ASN A 1 102 ? 26.979 33.214 14.478 1.00 83.50 102 ASN A O 1
ATOM 776 N N . PHE A 1 103 ? 28.488 33.026 12.827 1.00 86.06 103 PHE A N 1
ATOM 777 C CA . PHE A 1 103 ? 29.393 32.122 13.530 1.00 86.06 103 PHE A CA 1
ATOM 778 C C . PHE A 1 103 ? 30.685 32.857 13.872 1.00 86.06 103 PHE A C 1
ATOM 780 O O . PHE A 1 103 ? 31.495 33.150 12.992 1.00 86.06 103 PHE A O 1
ATOM 787 N N . VAL A 1 104 ? 30.917 33.089 15.165 1.00 78.69 104 VAL A N 1
ATOM 788 C CA . VAL A 1 104 ? 32.237 33.508 15.647 1.00 78.69 104 VAL A CA 1
ATOM 789 C C . VAL A 1 104 ? 33.244 32.419 15.276 1.00 78.69 104 VAL A C 1
ATOM 791 O O . VAL A 1 104 ? 33.091 31.253 15.651 1.00 78.69 104 VAL A O 1
ATOM 794 N N . ARG A 1 105 ? 34.272 32.789 14.509 1.00 76.06 105 ARG A N 1
ATOM 795 C CA . ARG A 1 105 ? 35.371 31.896 14.134 1.00 76.06 105 ARG A CA 1
ATOM 796 C C . ARG A 1 105 ? 36.258 31.695 15.364 1.00 76.06 105 ARG A C 1
ATOM 798 O O . ARG A 1 105 ? 37.198 32.450 15.567 1.00 76.06 105 ARG A O 1
ATOM 805 N N . GLY A 1 106 ? 35.912 30.707 16.191 1.00 78.50 106 GLY A N 1
ATOM 806 C CA . GLY A 1 106 ? 36.647 30.395 17.417 1.00 78.50 106 GLY A CA 1
ATOM 807 C C . GLY A 1 106 ? 38.143 30.183 17.170 1.00 78.50 106 GLY A C 1
ATOM 808 O O . GLY A 1 106 ? 38.533 29.593 16.157 1.00 78.50 106 GLY A O 1
ATOM 809 N N . GLU A 1 107 ? 38.953 30.681 18.101 1.00 74.88 107 GLU A N 1
ATOM 810 C CA . GLU A 1 107 ? 40.409 30.574 18.082 1.00 74.88 107 GLU A CA 1
ATOM 811 C C . GLU A 1 107 ? 40.850 29.103 18.141 1.00 74.88 107 GLU A C 1
ATOM 813 O O . GLU A 1 107 ? 40.312 28.300 18.909 1.00 74.88 107 GLU A O 1
ATOM 818 N N . VAL A 1 108 ? 41.809 28.725 17.294 1.00 62.19 108 VAL A N 1
ATOM 819 C CA . VAL A 1 108 ? 42.268 27.334 17.183 1.00 62.19 108 VAL A CA 1
ATOM 820 C C . VAL A 1 108 ? 43.389 27.101 18.188 1.00 62.19 108 VAL A C 1
ATOM 822 O O . VAL A 1 108 ? 44.566 27.288 17.883 1.00 62.19 108 VAL A O 1
ATOM 825 N N . VAL A 1 109 ? 43.012 26.682 19.397 1.00 57.50 109 VAL A N 1
ATOM 826 C CA . VAL A 1 109 ? 43.956 26.328 20.465 1.00 57.50 109 VAL A CA 1
ATOM 827 C C . VAL A 1 109 ? 44.763 25.085 20.063 1.00 57.50 109 VAL A C 1
ATOM 829 O O . VAL A 1 109 ? 44.341 23.951 20.280 1.00 57.50 109 VAL A O 1
ATOM 832 N N . GLY A 1 110 ? 45.942 25.332 19.487 1.00 56.59 110 GLY A N 1
ATOM 833 C CA . GLY A 1 110 ? 46.976 24.341 19.187 1.00 56.59 110 GLY A CA 1
ATOM 834 C C . GLY A 1 110 ? 46.920 23.737 17.780 1.00 56.59 110 GLY A C 1
ATOM 835 O O . GLY A 1 110 ? 46.220 22.758 17.559 1.00 56.59 110 GLY A O 1
ATOM 836 N N . THR A 1 111 ? 47.759 24.244 16.867 1.00 46.31 111 THR A N 1
ATOM 837 C CA . THR A 1 111 ? 49.042 23.586 16.520 1.00 46.31 111 THR A CA 1
ATOM 838 C C . THR A 1 111 ? 49.969 24.524 15.734 1.00 46.31 111 THR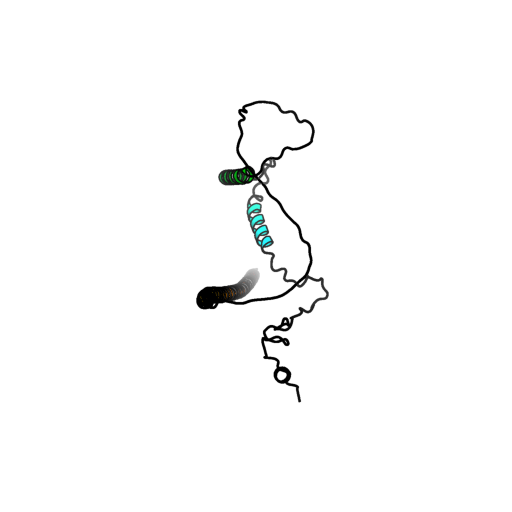 A C 1
ATOM 840 O O . THR A 1 111 ? 49.604 24.988 14.661 1.00 46.31 111 THR A O 1
ATOM 843 N N . LEU A 1 112 ? 51.175 24.723 16.273 1.00 44.38 112 LEU A N 1
ATOM 844 C CA . LEU A 1 112 ? 52.470 24.938 15.604 1.00 44.38 112 LEU A CA 1
ATOM 845 C C . LEU A 1 112 ? 52.513 25.605 14.201 1.00 44.38 112 LEU A C 1
ATOM 847 O O . LEU A 1 112 ? 52.237 24.974 13.186 1.00 44.38 112 LEU A O 1
ATOM 851 N N . SER A 1 113 ? 52.989 26.856 14.180 1.00 49.56 113 SER A N 1
ATOM 852 C CA . SER A 1 113 ? 53.738 27.536 13.100 1.00 49.56 113 SER A CA 1
ATOM 853 C C . SER A 1 113 ? 53.539 27.082 11.638 1.00 49.56 113 SER A C 1
ATOM 855 O O . SER A 1 113 ? 54.214 26.169 11.157 1.00 49.56 113 SER A O 1
ATOM 857 N N . ILE A 1 114 ? 52.776 27.870 10.877 1.00 43.06 114 ILE A N 1
ATOM 858 C CA . ILE A 1 114 ? 53.073 28.132 9.461 1.00 43.06 114 ILE A CA 1
ATOM 859 C C . ILE A 1 114 ? 53.179 29.650 9.313 1.00 43.06 114 ILE A C 1
ATOM 861 O O . ILE A 1 114 ? 52.179 30.351 9.456 1.00 43.06 114 ILE A O 1
ATOM 865 N N . SER A 1 115 ? 54.389 30.153 9.068 1.00 46.12 115 SER A N 1
ATOM 866 C CA . SER A 1 115 ? 54.621 31.579 8.839 1.00 46.12 115 SER A CA 1
ATOM 867 C C . SER A 1 115 ? 54.173 31.977 7.436 1.00 46.12 115 SER A C 1
ATOM 869 O O . SER A 1 115 ? 54.726 31.501 6.446 1.00 46.12 115 SER A O 1
ATOM 871 N N . THR A 1 116 ? 53.219 32.899 7.368 1.00 46.91 116 THR A N 1
ATOM 872 C CA . THR A 1 116 ? 53.092 33.853 6.263 1.00 46.91 116 THR A CA 1
ATOM 873 C C . THR A 1 116 ? 52.747 35.206 6.870 1.00 46.91 116 THR A C 1
ATOM 875 O O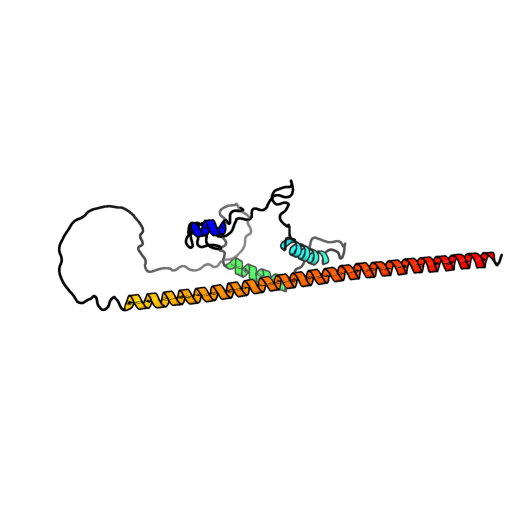 . THR A 1 116 ? 51.583 35.468 7.181 1.00 46.91 116 THR A O 1
ATOM 878 N N . GLU A 1 117 ? 53.774 36.033 7.062 1.00 45.28 117 GLU A N 1
ATOM 879 C CA . GLU A 1 117 ? 53.640 37.491 7.155 1.00 45.28 117 GLU A CA 1
ATOM 880 C C . GLU A 1 117 ? 52.939 38.006 5.860 1.00 45.28 117 GLU A C 1
ATOM 882 O O . GLU A 1 117 ? 52.920 37.304 4.846 1.00 45.28 117 GLU A O 1
ATOM 887 N N . GLU A 1 118 ? 52.214 39.126 5.804 1.00 48.00 118 GLU A N 1
ATOM 888 C CA . GLU A 1 118 ? 52.553 40.501 6.207 1.00 48.00 118 GLU A CA 1
ATOM 889 C C . GLU A 1 118 ? 51.273 41.374 6.287 1.00 48.00 118 GLU A C 1
ATOM 891 O O . GLU A 1 118 ? 50.388 41.208 5.447 1.00 48.00 118 GLU A O 1
ATOM 896 N N . THR A 1 119 ? 51.245 42.394 7.164 1.00 43.47 119 THR A N 1
ATOM 897 C CA . THR A 1 119 ? 50.449 43.662 7.066 1.00 43.47 119 THR A CA 1
ATOM 898 C C . THR A 1 119 ? 48.888 43.630 7.014 1.00 43.47 119 THR A C 1
ATOM 900 O O . THR A 1 119 ? 48.271 42.771 6.397 1.00 43.47 119 THR A O 1
ATOM 903 N N . ASP A 1 120 ? 48.139 44.593 7.578 1.00 35.84 120 ASP A N 1
ATOM 904 C CA . ASP A 1 120 ? 48.509 45.528 8.648 1.00 35.84 120 ASP A CA 1
ATOM 905 C C . ASP A 1 120 ? 47.333 46.044 9.507 1.00 35.84 120 ASP A C 1
ATOM 907 O O . ASP A 1 120 ? 46.156 45.997 9.147 1.00 35.84 120 ASP A O 1
ATOM 911 N N . LEU A 1 121 ? 47.738 46.567 10.659 1.00 41.41 121 LEU A N 1
ATOM 912 C CA . LEU A 1 121 ? 47.021 47.139 11.799 1.00 41.41 121 LEU A CA 1
ATOM 913 C C . LEU A 1 121 ? 45.862 48.127 11.524 1.00 41.41 121 LEU A C 1
ATOM 915 O O . LEU A 1 121 ? 45.982 49.083 10.761 1.00 41.41 121 LEU A O 1
ATOM 919 N N . SER A 1 122 ? 44.814 48.045 12.355 1.00 37.31 122 SER A N 1
ATOM 920 C CA . SER A 1 122 ? 44.392 49.179 13.213 1.00 37.31 122 SER A CA 1
ATOM 921 C C . SER A 1 122 ? 43.352 48.752 14.264 1.00 37.31 122 SER A C 1
ATOM 923 O O . SER A 1 122 ? 42.224 48.396 13.936 1.00 37.31 122 SER A O 1
ATOM 925 N N . ILE A 1 123 ? 43.725 48.810 15.550 1.00 45.72 123 ILE A N 1
ATOM 926 C CA . ILE A 1 123 ? 42.813 48.633 16.694 1.00 45.72 123 ILE A CA 1
ATOM 927 C C . ILE A 1 123 ? 42.923 49.848 17.619 1.00 45.72 123 ILE A C 1
ATOM 929 O O . ILE A 1 123 ? 43.981 50.121 18.184 1.00 45.72 123 ILE A O 1
ATOM 933 N N . SER A 1 124 ? 41.800 50.533 17.812 1.00 34.28 124 SER A N 1
ATOM 934 C CA . SER A 1 124 ? 41.535 51.514 18.869 1.00 34.28 124 SER A CA 1
ATOM 935 C C . SER A 1 124 ? 40.005 51.591 19.063 1.00 34.28 124 SER A C 1
ATOM 937 O O . SER A 1 124 ? 39.259 51.319 18.126 1.00 34.28 124 SER A O 1
ATOM 939 N N . GLN A 1 125 ? 39.442 51.881 20.239 1.00 37.59 125 GLN A N 1
ATOM 940 C CA . GLN A 1 125 ? 40.020 52.052 21.578 1.00 37.59 125 GLN A CA 1
ATOM 941 C C . GLN A 1 125 ? 38.976 51.612 22.635 1.00 37.59 125 GLN A C 1
ATOM 943 O O . GLN A 1 125 ? 37.802 51.453 22.311 1.00 37.59 125 GLN A O 1
ATOM 948 N N . ILE A 1 126 ? 39.388 51.390 23.888 1.00 43.47 126 ILE A N 1
ATOM 949 C CA . ILE A 1 126 ? 38.527 50.872 24.974 1.00 43.47 126 ILE A CA 1
ATOM 950 C C . ILE A 1 126 ? 37.865 52.021 25.755 1.00 43.47 126 ILE A C 1
ATOM 952 O O . ILE A 1 126 ? 38.583 52.947 26.130 1.00 43.47 126 ILE A O 1
ATOM 956 N N . GLN A 1 127 ? 36.568 51.904 26.097 1.00 31.20 127 GLN A N 1
ATOM 957 C CA . GLN A 1 127 ? 35.982 52.481 27.328 1.00 31.20 127 GLN A CA 1
ATOM 958 C C . GLN A 1 127 ? 34.561 51.950 27.660 1.00 31.20 127 GLN A C 1
ATOM 960 O O . GLN A 1 127 ? 33.574 52.363 27.061 1.00 31.20 127 GLN A O 1
ATOM 965 N N . ASP A 1 128 ? 34.495 51.069 28.666 1.00 36.31 128 ASP A N 1
ATOM 966 C CA . ASP A 1 128 ? 33.362 50.846 29.597 1.00 36.31 128 ASP A CA 1
ATOM 967 C C . ASP A 1 128 ? 33.618 51.682 30.890 1.00 36.31 128 ASP A C 1
ATOM 969 O O . ASP A 1 128 ? 34.683 52.313 30.950 1.00 36.31 128 ASP A O 1
ATOM 973 N N . PRO A 1 129 ? 32.804 51.656 31.984 1.00 59.88 129 PRO A N 1
ATOM 974 C CA . PRO A 1 129 ? 31.472 51.057 32.245 1.00 59.88 129 PRO A CA 1
ATOM 975 C C . PRO A 1 129 ? 30.405 52.182 32.460 1.00 59.88 129 PRO A C 1
ATOM 977 O O . PRO A 1 129 ? 30.509 53.191 31.773 1.00 59.88 129 PRO A O 1
ATOM 980 N N . VAL A 1 130 ? 29.330 52.186 33.279 1.00 33.69 130 VAL A N 1
ATOM 981 C CA . VAL A 1 130 ? 28.751 51.396 34.410 1.00 33.69 130 VAL A CA 1
ATOM 982 C C . VAL A 1 130 ? 27.211 51.610 34.397 1.00 33.69 130 VAL A C 1
ATOM 984 O O . VAL A 1 130 ? 26.766 52.592 33.811 1.00 33.69 130 VAL A O 1
ATOM 987 N N . LEU A 1 131 ? 26.319 50.740 34.904 1.00 36.75 131 LEU A N 1
ATOM 988 C CA . LEU A 1 131 ? 25.742 50.597 36.278 1.00 36.75 131 LEU A CA 1
ATOM 989 C C . LEU A 1 131 ? 24.408 49.809 36.050 1.00 36.75 131 LEU A C 1
ATOM 991 O O . LEU A 1 131 ? 23.782 50.048 35.020 1.00 36.75 131 LEU A O 1
ATOM 995 N N . GLU A 1 132 ? 23.836 48.898 36.851 1.00 34.56 132 GLU A N 1
ATOM 996 C CA . GLU A 1 132 ? 24.167 48.131 38.074 1.00 34.56 132 GLU A CA 1
ATOM 997 C C . GLU A 1 132 ? 23.220 46.882 38.128 1.00 34.56 132 GLU A C 1
ATOM 999 O O . GLU A 1 132 ? 22.313 46.794 37.296 1.00 34.56 132 GLU A O 1
ATOM 1004 N N . ALA A 1 133 ? 23.429 45.879 39.011 1.00 35.12 133 ALA A N 1
ATOM 1005 C CA . ALA A 1 133 ? 22.770 44.551 38.908 1.00 35.12 133 ALA A CA 1
ATOM 1006 C C . ALA A 1 133 ? 22.075 43.943 40.187 1.00 35.12 133 ALA A C 1
ATOM 1008 O O . ALA A 1 133 ? 21.059 44.516 40.577 1.00 35.12 133 ALA A O 1
ATOM 1009 N N . PRO A 1 134 ? 22.420 42.753 40.770 1.00 58.00 134 PRO A N 1
ATOM 1010 C CA . PRO A 1 134 ? 21.414 41.752 41.215 1.00 58.00 134 PRO A CA 1
ATOM 1011 C C . PRO A 1 134 ? 21.441 41.418 42.743 1.00 58.00 134 PRO A C 1
ATOM 1013 O O . PRO A 1 134 ? 22.345 41.885 43.434 1.00 58.00 134 PRO A O 1
ATOM 1016 N N . PRO A 1 135 ? 20.492 40.628 43.320 1.00 48.50 135 PRO A N 1
ATOM 1017 C CA . PRO A 1 135 ? 20.377 39.150 43.152 1.00 48.50 135 PRO A CA 1
ATOM 1018 C C . PRO A 1 135 ? 19.042 38.698 42.500 1.00 48.50 135 PRO A C 1
ATOM 1020 O O . PRO A 1 135 ? 18.186 39.532 42.240 1.00 48.50 135 PRO A O 1
ATOM 1023 N N . HIS A 1 136 ? 18.727 37.437 42.141 1.00 33.53 136 HIS A N 1
ATOM 1024 C CA . HIS A 1 136 ? 19.308 36.080 42.298 1.00 33.53 136 HIS A CA 1
ATOM 1025 C C . HIS A 1 136 ? 19.166 35.337 43.654 1.00 33.53 136 HIS A C 1
ATOM 1027 O O . HIS A 1 136 ? 19.999 35.532 44.537 1.00 33.53 136 HIS A O 1
ATOM 1033 N N . ASN A 1 137 ? 18.263 34.335 43.750 1.00 34.41 137 ASN A N 1
ATOM 1034 C CA . ASN A 1 137 ? 18.627 32.973 44.219 1.00 34.41 137 ASN A CA 1
ATOM 1035 C C . ASN A 1 137 ? 17.569 31.861 44.002 1.00 34.41 137 ASN A C 1
ATOM 1037 O O . ASN A 1 137 ? 16.487 32.111 43.475 1.00 34.41 137 ASN A O 1
ATOM 1041 N N . THR A 1 138 ? 17.923 30.616 44.365 1.00 35.56 138 THR A N 1
ATOM 1042 C CA . THR A 1 138 ? 17.178 29.366 44.082 1.00 35.56 138 THR A CA 1
ATOM 1043 C C . THR A 1 138 ? 17.046 28.441 45.308 1.00 35.56 138 THR A C 1
ATOM 1045 O O . THR A 1 138 ? 17.855 28.558 46.224 1.00 35.56 138 THR A O 1
ATOM 1048 N N . ARG A 1 139 ? 16.131 27.447 45.232 1.00 36.12 139 ARG A N 1
ATOM 1049 C CA . ARG A 1 139 ? 15.970 26.287 46.158 1.00 36.12 139 ARG A CA 1
ATOM 1050 C C . ARG A 1 139 ? 15.434 26.654 47.568 1.00 36.12 139 ARG A C 1
ATOM 1052 O O . ARG A 1 139 ? 15.334 27.830 47.885 1.00 36.12 139 ARG A O 1
ATOM 1059 N N . ASP A 1 140 ? 14.958 25.738 48.424 1.00 31.91 140 ASP A N 1
ATOM 1060 C CA . ASP A 1 140 ? 14.948 24.256 48.413 1.00 31.91 140 ASP A CA 1
ATOM 1061 C C . ASP A 1 140 ? 13.635 23.670 49.016 1.00 31.91 140 ASP A C 1
ATOM 1063 O O . ASP A 1 140 ? 12.714 24.431 49.311 1.00 31.91 140 ASP A O 1
ATOM 1067 N N . ALA A 1 141 ? 13.510 22.341 49.200 1.00 42.06 141 ALA A N 1
ATOM 1068 C CA . ALA A 1 141 ? 12.271 21.693 49.689 1.00 42.06 141 ALA A CA 1
ATOM 1069 C C . ALA A 1 141 ? 12.423 20.782 50.937 1.00 42.06 141 ALA A C 1
ATOM 1071 O O . ALA A 1 141 ? 13.184 19.818 50.905 1.00 42.06 141 ALA A O 1
ATOM 1072 N N . ARG A 1 142 ? 11.634 21.054 51.998 1.00 36.44 142 ARG A N 1
ATOM 1073 C CA . ARG A 1 142 ? 11.342 20.271 53.242 1.00 36.44 142 ARG A CA 1
ATOM 1074 C C . ARG A 1 142 ? 10.360 21.105 54.116 1.00 36.44 142 ARG A C 1
ATOM 1076 O O . ARG A 1 142 ? 10.311 22.308 53.905 1.00 36.44 142 ARG A O 1
ATOM 1083 N N . SER A 1 143 ? 9.637 20.649 55.152 1.00 35.25 143 SER A N 1
ATOM 1084 C CA . SER A 1 143 ? 8.909 19.398 55.488 1.00 35.25 143 SER A CA 1
ATOM 1085 C C . SER A 1 143 ? 8.360 19.517 56.937 1.00 35.25 143 SER A C 1
ATOM 1087 O O . SER A 1 143 ? 9.159 19.891 57.790 1.00 35.25 143 SER A O 1
ATOM 1089 N N . MET A 1 144 ? 7.117 19.083 57.242 1.00 34.78 144 MET A N 1
ATOM 1090 C CA . MET A 1 144 ? 6.503 19.005 58.611 1.00 34.78 144 MET A CA 1
ATOM 1091 C C . MET A 1 144 ? 6.164 20.371 59.282 1.00 34.78 144 MET A C 1
ATOM 1093 O O . MET A 1 144 ? 6.706 21.378 58.843 1.00 34.78 144 MET A O 1
ATOM 1097 N N . SER A 1 145 ? 5.262 20.533 60.279 1.00 31.88 145 SER A N 1
ATOM 1098 C CA . SER A 1 145 ? 4.314 19.657 61.042 1.00 31.88 145 SER A CA 1
ATOM 1099 C C . SER A 1 145 ? 3.184 20.489 61.727 1.00 31.88 145 SER A C 1
ATOM 1101 O O . SER A 1 145 ? 3.299 21.706 61.727 1.00 31.88 145 SER A O 1
ATOM 1103 N N . CYS A 1 146 ? 2.177 19.815 62.339 1.00 26.73 146 CYS A N 1
ATOM 1104 C CA . CYS A 1 146 ? 1.242 20.212 63.450 1.00 26.73 146 CYS A CA 1
ATOM 1105 C C . CYS A 1 146 ? 0.482 21.574 63.406 1.00 26.73 146 CYS A C 1
ATOM 1107 O O . CYS A 1 146 ? 1.075 22.602 63.119 1.00 26.73 146 CYS A O 1
ATOM 1109 N N . THR A 1 147 ? -0.863 21.635 63.499 1.00 31.06 147 THR A N 1
ATOM 1110 C CA . THR A 1 147 ? -1.773 21.620 64.698 1.00 31.06 147 THR A CA 1
ATOM 1111 C C . THR A 1 147 ? -1.582 22.824 65.666 1.00 31.06 147 THR A C 1
ATOM 1113 O O . THR A 1 147 ? -0.471 23.329 65.755 1.00 31.06 147 THR A O 1
ATOM 1116 N N . ASP A 1 148 ? -2.578 23.423 66.353 1.00 31.28 148 ASP A N 1
ATOM 1117 C CA . ASP A 1 148 ? -3.982 23.066 66.679 1.00 31.28 148 ASP A CA 1
ATOM 1118 C C . ASP A 1 148 ? -4.956 24.287 66.781 1.00 31.28 148 ASP A C 1
ATOM 1120 O O . ASP A 1 148 ? -4.529 25.411 67.024 1.00 31.28 148 ASP A O 1
ATOM 1124 N N . GLU A 1 149 ? -6.259 23.987 66.649 1.00 32.97 149 GLU A N 1
ATOM 1125 C CA . GLU A 1 149 ? -7.494 24.538 67.284 1.00 32.97 149 GLU A CA 1
ATOM 1126 C C . GLU A 1 149 ? -8.056 26.004 67.273 1.00 32.97 149 GLU A C 1
ATOM 1128 O O . GLU A 1 149 ? -7.371 27.009 67.430 1.00 32.97 149 GLU A O 1
ATOM 1133 N N . ASP A 1 150 ? -9.407 26.003 67.225 1.00 29.62 150 ASP A N 1
ATOM 1134 C CA . ASP A 1 150 ? -10.494 26.870 67.763 1.00 29.62 150 ASP A CA 1
ATOM 1135 C C . ASP A 1 150 ? -10.834 28.338 67.318 1.00 29.62 150 ASP A C 1
ATOM 1137 O O . ASP A 1 150 ? -10.006 29.199 67.037 1.00 29.62 150 ASP A O 1
ATOM 1141 N N . ARG A 1 151 ? -12.157 28.597 67.405 1.00 29.45 151 ARG A N 1
ATOM 1142 C CA . ARG A 1 151 ? -12.974 29.836 67.519 1.00 29.45 151 ARG A CA 1
ATOM 1143 C C . ARG A 1 151 ? -13.218 30.785 66.322 1.00 29.45 151 ARG A C 1
ATOM 1145 O O . ARG A 1 151 ? -12.337 31.433 65.774 1.00 29.45 151 ARG A O 1
ATOM 1152 N N . ALA A 1 152 ? -14.514 30.988 66.044 1.00 32.62 152 ALA A N 1
ATOM 1153 C CA . ALA A 1 152 ? -15.118 32.092 65.267 1.00 32.62 152 ALA A CA 1
ATOM 1154 C C . ALA A 1 152 ? -15.974 32.989 66.223 1.00 32.62 152 ALA A C 1
ATOM 1156 O O . ALA A 1 152 ? -16.097 32.584 67.385 1.00 32.62 152 ALA A O 1
ATOM 1157 N N . PRO A 1 153 ? -16.585 34.149 65.840 1.00 47.50 153 PRO A N 1
ATOM 1158 C CA . PRO A 1 153 ? -17.551 34.283 64.726 1.00 47.50 153 PRO A CA 1
ATOM 1159 C C . PRO A 1 153 ? -17.556 35.652 63.972 1.00 47.50 153 PRO A C 1
ATOM 1161 O O . PRO A 1 153 ? -16.714 36.510 64.203 1.00 47.50 153 PRO A O 1
ATOM 1164 N N . SER A 1 154 ? -18.579 35.850 63.117 1.00 30.83 154 SER A N 1
ATOM 1165 C CA . SER A 1 154 ? -18.927 37.084 62.362 1.00 30.83 154 SER A CA 1
ATOM 1166 C C . SER A 1 154 ? -18.004 37.424 61.166 1.00 30.83 154 SER A C 1
ATOM 1168 O O . SER A 1 154 ? -16.825 37.109 61.178 1.00 30.83 154 SER A O 1
ATOM 1170 N N . ASP A 1 155 ? -18.463 38.014 60.051 1.00 34.19 155 ASP A N 1
ATOM 1171 C CA . ASP A 1 155 ? -19.768 38.647 59.785 1.00 34.19 155 ASP A CA 1
ATOM 1172 C C . ASP A 1 155 ? -20.389 38.326 58.396 1.00 34.19 155 ASP A C 1
ATOM 1174 O O . ASP A 1 155 ? -19.768 37.698 57.530 1.00 34.19 155 ASP A O 1
ATOM 1178 N N . LYS A 1 156 ? -21.655 38.715 58.173 1.00 45.91 156 LYS A N 1
ATOM 1179 C CA . LYS A 1 156 ? -22.500 38.268 57.039 1.00 45.91 156 LYS A CA 1
ATOM 1180 C C . LYS A 1 156 ? -22.749 39.323 55.940 1.00 45.91 156 LYS A C 1
ATOM 1182 O O . LYS A 1 156 ? -23.898 39.705 55.734 1.00 45.91 156 LYS A O 1
ATOM 1187 N N . GLU A 1 157 ? -21.758 39.681 55.112 1.00 42.53 157 GLU A N 1
ATOM 1188 C CA . GLU A 1 157 ? -22.075 40.477 53.895 1.00 42.53 157 GLU A CA 1
ATOM 1189 C C . GLU A 1 157 ? -21.368 40.106 52.574 1.00 42.53 157 GLU A C 1
ATOM 1191 O O . GLU A 1 157 ? -21.930 40.298 51.493 1.00 42.53 157 GLU A O 1
ATOM 1196 N N . GLU A 1 158 ? -20.191 39.474 52.588 1.00 42.16 158 GLU A N 1
ATOM 1197 C CA . GLU A 1 158 ? -19.394 39.343 51.350 1.00 42.16 158 GLU A CA 1
ATOM 1198 C C . GLU A 1 158 ? -19.914 38.300 50.321 1.00 42.16 158 GLU A C 1
ATOM 1200 O O . GLU A 1 158 ? -19.510 38.279 49.152 1.00 42.16 158 GLU A O 1
ATOM 1205 N N . LYS A 1 159 ? -20.852 37.421 50.706 1.00 44.47 159 LYS A N 1
ATOM 1206 C CA . LYS A 1 159 ? -21.251 36.244 49.899 1.00 44.47 159 LYS A CA 1
ATOM 1207 C C . LYS A 1 159 ? -22.056 36.540 48.621 1.00 44.47 159 LYS A C 1
ATOM 1209 O O . LYS A 1 159 ? -22.263 35.618 47.829 1.00 44.47 159 LYS A O 1
ATOM 1214 N N . LYS A 1 160 ? -22.491 37.783 48.367 1.00 44.94 160 LYS A N 1
ATOM 1215 C CA . LYS A 1 160 ? -23.330 38.118 47.191 1.00 44.94 160 LYS A CA 1
ATOM 1216 C C . LYS A 1 160 ? -22.544 38.534 45.935 1.00 44.94 160 LYS A C 1
ATOM 1218 O O . LYS A 1 160 ? -23.069 38.383 44.835 1.00 44.94 160 LYS A O 1
ATOM 1223 N N . LYS A 1 161 ? -21.289 38.994 46.060 1.00 43.59 161 LYS A N 1
ATOM 1224 C CA . LYS A 1 161 ? -20.455 39.401 44.902 1.00 43.59 161 LYS A CA 1
ATOM 1225 C C . LYS A 1 161 ? -19.714 38.223 44.242 1.00 43.59 161 LYS A C 1
ATOM 1227 O O . LYS A 1 161 ? -19.671 38.145 43.016 1.00 43.59 161 LYS A O 1
ATOM 1232 N N . ARG A 1 162 ? -19.218 37.254 45.026 1.00 46.56 162 ARG A N 1
ATOM 1233 C CA . ARG A 1 162 ? -18.384 36.132 44.530 1.00 46.56 162 ARG A CA 1
ATOM 1234 C C . ARG A 1 162 ? -19.072 35.172 43.538 1.00 46.56 162 ARG A C 1
ATOM 1236 O O . ARG A 1 162 ? -18.382 34.561 42.736 1.00 46.56 162 ARG A O 1
ATOM 1243 N N . LYS A 1 163 ? -20.412 35.086 43.497 1.00 46.00 163 LYS A N 1
ATOM 1244 C CA . LYS A 1 163 ? -21.143 34.229 42.530 1.00 46.00 163 LYS A CA 1
ATOM 1245 C C . LYS A 1 163 ? -21.313 34.819 41.114 1.00 46.00 163 LYS A C 1
ATOM 1247 O O . LYS A 1 163 ? -21.804 34.116 40.229 1.00 46.00 163 LYS A O 1
ATOM 1252 N N . ARG A 1 164 ? -20.946 36.088 40.872 1.00 46.03 164 ARG A N 1
ATOM 1253 C CA . ARG A 1 164 ? -21.150 36.750 39.562 1.00 46.03 164 ARG A CA 1
ATOM 1254 C C . ARG A 1 164 ? -19.914 36.747 38.651 1.00 46.03 164 ARG A C 1
ATOM 1256 O O . ARG A 1 164 ? -20.080 36.879 37.448 1.00 46.03 164 ARG A O 1
ATOM 1263 N N . SER A 1 165 ? -18.708 36.566 39.188 1.00 47.16 165 SER A N 1
ATOM 1264 C CA . SER A 1 165 ? -17.469 36.450 38.398 1.00 47.16 165 SER A CA 1
ATOM 1265 C C . SER A 1 165 ? -17.255 35.033 37.852 1.00 47.16 165 SER A C 1
ATOM 1267 O O . SER A 1 165 ? -17.044 34.852 36.658 1.00 47.16 165 SER A O 1
ATOM 1269 N N . GLU A 1 166 ? -17.406 34.009 38.695 1.00 48.00 166 GLU A N 1
ATOM 1270 C CA . GLU A 1 166 ? -17.144 32.598 38.350 1.00 48.00 166 GLU A CA 1
ATOM 1271 C C . GLU A 1 166 ? -18.032 32.057 37.201 1.00 48.00 166 GLU A C 1
ATOM 1273 O O . GLU A 1 166 ? -17.631 31.194 36.412 1.00 48.00 166 GLU A O 1
ATOM 1278 N N . SER A 1 167 ? -19.236 32.614 37.042 1.00 49.88 167 SER A N 1
ATOM 1279 C CA . SER A 1 167 ? -20.153 32.292 35.939 1.00 49.88 167 SER A CA 1
ATOM 1280 C C . SER A 1 167 ? -19.766 32.932 34.595 1.00 49.88 167 SER A C 1
ATOM 1282 O O . SER A 1 167 ? -20.210 32.460 33.546 1.00 49.88 167 SER A O 1
ATOM 1284 N N . ILE A 1 168 ? -18.910 33.960 34.593 1.00 51.00 168 ILE A N 1
ATOM 1285 C CA . ILE A 1 168 ? -18.451 34.642 33.374 1.00 51.00 168 ILE A CA 1
ATOM 1286 C C . ILE A 1 168 ? -17.292 33.861 32.739 1.00 51.00 168 ILE A C 1
ATOM 1288 O O . ILE A 1 168 ? -17.391 33.479 31.570 1.00 51.00 168 ILE A O 1
ATOM 1292 N N . ASP A 1 169 ? -16.244 33.517 33.492 1.00 52.28 169 ASP A N 1
ATOM 1293 C CA . ASP A 1 169 ? -15.078 32.797 32.946 1.00 52.28 169 ASP A CA 1
ATOM 1294 C C . ASP A 1 169 ? -15.411 31.383 32.448 1.00 52.28 169 ASP A C 1
ATOM 1296 O O . ASP A 1 169 ? -14.913 30.931 31.408 1.00 52.28 169 ASP A O 1
ATOM 1300 N N . THR A 1 170 ? -16.327 30.694 33.132 1.00 55.81 170 THR A N 1
ATOM 1301 C CA . THR A 1 170 ? -16.814 29.378 32.696 1.00 55.81 170 THR A CA 1
ATOM 1302 C C . THR A 1 170 ? -17.558 29.440 31.356 1.00 55.81 170 THR A C 1
ATOM 1304 O O . THR A 1 170 ? -17.489 28.479 30.581 1.00 55.81 170 THR A O 1
ATOM 1307 N N . SER A 1 171 ? -18.199 30.569 31.020 1.00 58.41 171 SER A N 1
ATOM 1308 C CA . SER A 1 171 ? -18.852 30.772 29.719 1.00 58.41 171 SER A CA 1
ATOM 1309 C C . SER A 1 171 ? -17.829 30.918 28.581 1.00 58.41 171 SER A C 1
ATOM 1311 O O . SER A 1 171 ? -17.875 30.150 27.611 1.00 58.41 171 SER A O 1
ATOM 1313 N N . THR A 1 172 ? -16.829 31.796 28.736 1.00 58.72 172 THR A N 1
ATOM 1314 C CA . THR A 1 172 ? -15.832 32.065 27.684 1.00 58.72 172 THR A CA 1
ATOM 1315 C C . THR A 1 172 ? -14.945 30.848 27.420 1.00 58.72 172 THR A C 1
ATOM 1317 O O . THR A 1 172 ? -14.601 30.556 26.269 1.00 58.72 172 THR A O 1
ATOM 1320 N N . HIS A 1 173 ? -14.625 30.055 28.452 1.00 59.69 173 HIS A N 1
ATOM 1321 C CA . HIS A 1 173 ? -13.882 28.810 28.263 1.00 59.69 173 HIS A CA 1
ATOM 1322 C C . HIS A 1 173 ? -14.706 27.757 27.496 1.00 59.69 173 HIS A C 1
ATOM 1324 O O . HIS A 1 173 ? -14.161 27.055 26.630 1.00 59.69 173 HIS A O 1
ATOM 1330 N N . LYS A 1 174 ? -16.013 27.651 27.774 1.00 65.25 174 LYS A N 1
ATOM 1331 C CA . LYS A 1 174 ? -16.935 26.723 27.097 1.00 65.25 174 LYS A CA 1
ATOM 1332 C C . LYS A 1 174 ? -17.101 27.078 25.617 1.00 65.25 174 LYS A C 1
ATOM 1334 O O . LYS A 1 174 ? -17.115 26.179 24.774 1.00 65.25 174 LYS A O 1
ATOM 1339 N N . GLU A 1 175 ? -17.134 28.365 25.286 1.00 63.44 175 GLU A N 1
ATOM 1340 C CA . GLU A 1 175 ? -17.170 28.850 23.904 1.00 63.44 175 GLU A CA 1
ATOM 1341 C C . GLU A 1 175 ? -15.855 28.597 23.150 1.00 63.44 175 GLU A C 1
ATOM 1343 O O . GLU A 1 175 ? -15.870 27.944 22.102 1.00 63.44 175 GLU A O 1
ATOM 1348 N N . LYS A 1 176 ? -14.702 28.968 23.728 1.00 68.12 176 LYS A N 1
ATOM 1349 C CA . LYS A 1 176 ? -13.368 28.672 23.158 1.00 68.12 176 LYS A CA 1
ATOM 1350 C C . LYS A 1 176 ? -13.181 27.170 22.874 1.00 68.12 176 LYS A C 1
ATOM 1352 O O . LYS A 1 176 ? -12.618 26.797 21.843 1.00 68.12 176 LYS A O 1
ATOM 1357 N N . LYS A 1 177 ? -13.713 26.287 23.735 1.00 69.31 177 LYS A N 1
ATOM 1358 C CA . LYS A 1 177 ? -13.748 24.825 23.510 1.00 69.31 177 LYS A CA 1
ATOM 1359 C C . LYS A 1 177 ? -14.628 24.422 22.312 1.00 69.31 177 LYS A C 1
ATOM 1361 O O . LYS A 1 177 ? -14.209 23.565 21.535 1.00 69.31 177 LYS A O 1
ATOM 1366 N N . ARG A 1 178 ? -15.802 25.039 22.116 1.00 68.69 178 ARG A N 1
ATOM 1367 C CA . ARG A 1 178 ? -16.699 24.765 20.969 1.00 68.69 178 ARG A CA 1
ATOM 1368 C C . ARG A 1 178 ? -16.098 25.211 19.632 1.00 68.69 178 ARG A C 1
ATOM 1370 O O . ARG A 1 178 ? -16.163 24.448 18.669 1.00 68.69 178 ARG A O 1
ATOM 1377 N N . VAL A 1 179 ? -15.476 26.391 19.575 1.00 71.12 179 VAL A N 1
ATOM 1378 C CA . VAL A 1 179 ? -14.800 26.893 18.359 1.00 71.12 179 VAL A CA 1
ATOM 1379 C C . VAL A 1 179 ? -13.646 25.967 17.959 1.00 71.12 179 VAL A C 1
ATOM 1381 O O . VAL A 1 179 ? -13.579 25.528 16.810 1.00 71.12 179 VAL A O 1
ATOM 1384 N N . LYS A 1 180 ? -12.799 25.573 18.923 1.00 73.50 180 LYS A N 1
ATOM 1385 C CA . LYS A 1 180 ? -11.678 24.648 18.684 1.00 73.50 180 LYS A CA 1
ATOM 1386 C C . LYS A 1 180 ? -12.131 23.253 18.224 1.00 73.50 180 LYS A C 1
ATOM 1388 O O . LYS A 1 180 ? -11.406 22.607 17.472 1.00 73.50 180 LYS A O 1
ATOM 1393 N N . HIS A 1 181 ? -13.318 22.794 18.634 1.00 70.75 181 HIS A N 1
ATOM 1394 C CA . HIS A 1 181 ? -13.898 21.544 18.127 1.00 70.75 181 HIS A CA 1
ATOM 1395 C C . HIS A 1 181 ? -14.331 21.683 16.660 1.00 70.75 181 HIS A C 1
ATOM 1397 O O . HIS A 1 181 ? -13.849 20.924 15.822 1.00 70.75 181 HIS A O 1
ATOM 1403 N N . LYS A 1 182 ? -15.134 22.707 16.321 1.00 74.12 182 LYS A N 1
ATOM 1404 C CA . LYS A 1 182 ? -15.588 22.958 14.937 1.00 74.12 182 LYS A CA 1
ATOM 1405 C C . LYS A 1 182 ? -14.424 23.054 13.944 1.00 74.12 182 LYS A C 1
ATOM 1407 O O . LYS A 1 182 ? -14.447 22.397 12.907 1.00 74.12 182 LYS A O 1
ATOM 1412 N N . GLN A 1 183 ? -13.381 23.816 14.283 1.00 73.56 183 GLN A N 1
ATOM 1413 C CA . GLN A 1 183 ? -12.186 23.952 13.439 1.00 73.56 183 GLN A CA 1
ATOM 1414 C C . GLN A 1 183 ? -11.462 22.613 13.218 1.00 73.56 183 GLN A C 1
ATOM 1416 O O . GLN A 1 183 ? -10.939 22.364 12.131 1.00 73.56 183 GLN A O 1
ATOM 1421 N N . ARG A 1 184 ? -11.452 21.723 14.222 1.00 72.88 184 ARG A N 1
ATOM 1422 C CA . ARG A 1 184 ? -10.880 20.376 14.095 1.00 72.88 184 ARG A CA 1
ATOM 1423 C C . ARG A 1 184 ? -11.732 19.484 13.190 1.00 72.88 184 ARG A C 1
ATOM 1425 O O . ARG A 1 184 ? -11.171 18.823 12.319 1.00 72.88 184 ARG A O 1
ATOM 1432 N N . ASP A 1 185 ? -13.055 19.512 13.351 1.00 70.75 185 ASP A N 1
ATOM 1433 C CA . ASP A 1 185 ? -13.994 18.736 12.529 1.00 70.75 185 ASP A CA 1
ATOM 1434 C C . ASP A 1 185 ? -13.931 19.147 11.050 1.00 70.75 185 ASP A C 1
ATOM 1436 O O . ASP A 1 185 ? -13.938 18.297 10.159 1.00 70.75 185 ASP A O 1
ATOM 1440 N N . GLU A 1 186 ? -13.846 20.451 10.770 1.00 75.44 186 GLU A N 1
ATOM 1441 C CA . GLU A 1 186 ? -13.673 20.968 9.410 1.00 75.44 186 GLU A CA 1
ATOM 1442 C C . GLU A 1 186 ? -12.340 20.550 8.793 1.00 75.44 186 GLU A C 1
ATOM 1444 O O . GLU A 1 186 ? -12.316 20.092 7.651 1.00 75.44 186 GLU A O 1
ATOM 1449 N N . ASN A 1 187 ? -11.236 20.675 9.532 1.00 73.25 187 ASN A N 1
ATOM 1450 C CA . ASN A 1 187 ? -9.919 20.306 9.017 1.00 73.25 187 ASN A CA 1
ATOM 1451 C C . ASN A 1 187 ? -9.830 18.788 8.758 1.00 73.25 187 ASN A C 1
ATOM 1453 O O . ASN A 1 187 ? -9.329 18.358 7.719 1.00 73.25 187 ASN A O 1
ATOM 1457 N N . GLU A 1 188 ? -10.418 17.958 9.628 1.00 74.31 188 GLU A N 1
ATOM 1458 C CA . GLU A 1 188 ? -10.494 16.509 9.404 1.00 74.31 188 GLU A CA 1
ATOM 1459 C C . GLU A 1 188 ? -11.375 16.145 8.191 1.00 74.31 188 GLU A C 1
ATOM 1461 O O . GLU A 1 188 ? -11.039 15.221 7.446 1.00 74.31 188 GLU A O 1
ATOM 1466 N N . LYS A 1 189 ? -12.462 16.888 7.928 1.00 75.00 189 LYS A N 1
ATOM 1467 C CA . LYS A 1 189 ? -13.271 16.736 6.701 1.00 75.00 189 LYS A CA 1
ATOM 1468 C C . LYS A 1 189 ? -12.484 17.117 5.441 1.00 75.00 189 LYS A C 1
ATOM 1470 O O . LYS A 1 189 ? -12.469 16.329 4.496 1.00 75.00 189 LYS A O 1
ATOM 1475 N N . ARG A 1 190 ? -11.794 18.266 5.433 1.00 75.12 190 ARG A N 1
ATOM 1476 C CA . ARG A 1 190 ? -10.960 18.720 4.296 1.00 75.12 190 ARG A CA 1
ATOM 1477 C C . ARG A 1 190 ? -9.868 17.696 3.964 1.00 75.12 190 ARG A C 1
ATOM 1479 O O . ARG A 1 190 ? -9.749 17.267 2.819 1.00 75.12 190 ARG A O 1
ATOM 1486 N N . ASN A 1 191 ? -9.152 17.216 4.981 1.00 72.25 191 ASN A N 1
ATOM 1487 C CA . ASN A 1 191 ? -8.057 16.252 4.829 1.00 72.25 191 ASN A CA 1
ATOM 1488 C C . ASN A 1 191 ? -8.550 14.864 4.343 1.00 72.25 191 ASN A C 1
ATOM 1490 O O . ASN A 1 191 ? -7.886 14.206 3.541 1.00 72.25 191 ASN A O 1
ATOM 1494 N N . LYS A 1 192 ? -9.762 14.435 4.738 1.00 73.69 192 LYS A N 1
ATOM 1495 C CA . LYS A 1 192 ? -10.419 13.243 4.158 1.00 73.69 192 LYS A CA 1
ATOM 1496 C C . LYS A 1 192 ? -10.782 13.439 2.682 1.00 73.69 192 LYS A C 1
ATOM 1498 O O . LYS A 1 192 ? -10.501 12.543 1.887 1.00 73.69 192 LYS A O 1
ATOM 1503 N N . GLY A 1 193 ? -11.332 14.599 2.316 1.00 72.81 193 GLY A N 1
ATOM 1504 C CA . GLY A 1 193 ? -11.663 14.947 0.929 1.00 72.81 193 GLY A CA 1
ATOM 1505 C C . GLY A 1 193 ? -10.441 14.915 0.008 1.00 72.81 193 GLY A C 1
ATOM 1506 O O . GLY A 1 193 ? -10.441 14.189 -0.986 1.00 72.81 193 GLY A O 1
ATOM 1507 N N . GLU A 1 194 ? -9.353 15.592 0.391 1.00 75.31 194 GLU A N 1
ATOM 1508 C CA . GLU A 1 194 ? -8.076 15.529 -0.338 1.00 75.31 194 GLU A CA 1
ATOM 1509 C C . GLU A 1 194 ? -7.570 14.092 -0.518 1.00 75.31 194 GLU A C 1
ATOM 1511 O O . GLU A 1 194 ? -7.042 13.738 -1.574 1.00 75.31 194 GLU A O 1
ATOM 1516 N N . LYS A 1 195 ? -7.701 13.252 0.516 1.00 72.25 195 LYS A N 1
ATOM 1517 C CA . LYS A 1 195 ? -7.224 11.867 0.477 1.00 72.25 195 LYS A CA 1
ATOM 1518 C C . LYS A 1 195 ? -8.060 10.983 -0.453 1.00 72.25 195 LYS A C 1
ATOM 1520 O O . LYS A 1 195 ? -7.500 10.062 -1.047 1.00 72.25 195 LYS A O 1
ATOM 1525 N N . GLN A 1 196 ? -9.352 11.275 -0.624 1.00 73.12 196 GLN A N 1
ATOM 1526 C CA . GLN A 1 196 ? -10.181 10.649 -1.659 1.00 73.12 196 GLN A CA 1
ATOM 1527 C C . GLN A 1 196 ? -9.796 11.153 -3.057 1.00 73.12 196 GLN A C 1
ATOM 1529 O O . GLN A 1 196 ? -9.470 10.329 -3.909 1.00 73.12 196 GLN A O 1
ATOM 1534 N N . GLU A 1 197 ? -9.703 12.472 -3.283 1.00 79.31 197 GLU A N 1
ATOM 1535 C CA . GLU A 1 197 ? -9.347 13.020 -4.607 1.00 79.31 197 GLU A CA 1
ATOM 1536 C C . GLU A 1 197 ? -7.983 12.498 -5.091 1.00 79.31 197 GLU A C 1
ATOM 1538 O O . GLU A 1 197 ? -7.844 12.069 -6.238 1.00 79.31 197 GLU A O 1
ATOM 1543 N N . LYS A 1 198 ? -6.978 12.450 -4.205 1.00 81.12 198 LYS A N 1
ATOM 1544 C CA . LYS A 1 198 ? -5.646 11.895 -4.504 1.00 81.12 198 LYS A CA 1
ATOM 1545 C C . LYS A 1 198 ? -5.709 10.417 -4.917 1.00 81.12 198 LYS A C 1
ATOM 1547 O O . LYS A 1 198 ? -4.943 10.005 -5.790 1.00 81.12 198 LYS A O 1
ATOM 1552 N N . ASN A 1 199 ? -6.629 9.634 -4.351 1.00 78.81 199 ASN A N 1
ATOM 1553 C CA . ASN A 1 199 ? -6.814 8.221 -4.692 1.00 78.81 199 ASN A CA 1
ATOM 1554 C C . ASN A 1 199 ? -7.542 8.047 -6.040 1.00 78.81 199 ASN A C 1
ATOM 1556 O O . ASN A 1 199 ? -7.073 7.301 -6.899 1.00 78.81 199 ASN A O 1
ATOM 1560 N N . ASP A 1 200 ? -8.609 8.809 -6.284 1.00 86.06 200 ASP A N 1
ATOM 1561 C CA . ASP A 1 200 ? -9.344 8.811 -7.559 1.00 86.06 200 ASP A CA 1
ATOM 1562 C C . ASP A 1 200 ? -8.450 9.251 -8.729 1.00 86.06 200 ASP A C 1
ATOM 1564 O O . ASP A 1 200 ? -8.497 8.692 -9.829 1.00 86.06 200 ASP A O 1
ATOM 1568 N N . LYS A 1 201 ? -7.595 10.252 -8.496 1.00 89.12 201 LYS A N 1
ATOM 1569 C CA . LYS A 1 201 ? -6.611 10.761 -9.463 1.00 89.12 201 LYS A CA 1
ATOM 1570 C C . LYS A 1 201 ? -5.531 9.715 -9.760 1.00 89.12 201 LYS A C 1
ATOM 1572 O O . LYS A 1 201 ? -5.114 9.581 -10.911 1.00 89.12 201 LYS A O 1
ATOM 1577 N N . LEU A 1 202 ? -5.129 8.921 -8.763 1.00 87.06 202 LEU A N 1
ATOM 1578 C CA . LEU A 1 202 ? -4.230 7.777 -8.942 1.00 87.06 202 LEU A CA 1
ATOM 1579 C C . LEU A 1 202 ? -4.896 6.635 -9.732 1.00 87.06 202 LEU A C 1
ATOM 1581 O O . LEU A 1 202 ? -4.258 6.058 -10.616 1.00 87.06 202 LEU A O 1
ATOM 1585 N N . GLU A 1 203 ? -6.167 6.321 -9.466 1.00 88.50 203 GLU A N 1
ATOM 1586 C CA . GLU A 1 203 ? -6.899 5.269 -10.189 1.00 88.50 203 GLU A CA 1
ATOM 1587 C C . GLU A 1 203 ? -7.125 5.648 -11.661 1.00 88.50 203 GLU A C 1
ATOM 1589 O O . GLU A 1 203 ? -6.829 4.853 -12.559 1.00 88.50 203 GLU A O 1
ATOM 1594 N N . LYS A 1 204 ? -7.507 6.905 -11.930 1.00 89.88 204 LYS A N 1
ATOM 1595 C CA . LYS A 1 204 ? -7.625 7.468 -13.288 1.00 89.88 204 LYS A CA 1
ATOM 1596 C C . LYS A 1 204 ? -6.316 7.339 -14.080 1.00 89.88 204 LYS A C 1
ATOM 1598 O O . LYS A 1 204 ? -6.354 6.858 -15.214 1.00 89.88 204 LYS A O 1
ATOM 1603 N N . ARG A 1 205 ? -5.157 7.651 -13.477 1.00 89.81 205 ARG A N 1
ATOM 1604 C CA . ARG A 1 205 ? -3.833 7.469 -14.118 1.00 89.81 205 ARG A CA 1
ATOM 1605 C C . ARG A 1 205 ? -3.534 5.995 -14.421 1.00 89.81 205 ARG A C 1
ATOM 1607 O O . ARG A 1 205 ? -3.198 5.672 -15.558 1.00 89.81 205 ARG A O 1
ATOM 1614 N N . LYS A 1 206 ? -3.752 5.079 -13.466 1.00 89.81 206 LYS A N 1
ATOM 1615 C CA . LYS A 1 206 ? -3.599 3.620 -13.685 1.00 89.81 206 LYS A CA 1
ATOM 1616 C C . LYS A 1 206 ? -4.514 3.101 -14.810 1.00 89.81 206 LYS A C 1
ATOM 1618 O O . LYS A 1 206 ? -4.129 2.218 -15.579 1.00 89.81 206 LYS A O 1
ATOM 1623 N N . LYS A 1 207 ? -5.723 3.659 -14.941 1.00 91.19 207 LYS A N 1
ATOM 1624 C CA . LYS A 1 207 ? -6.704 3.319 -15.988 1.00 91.19 207 LYS A CA 1
ATOM 1625 C C . LYS A 1 207 ? -6.285 3.827 -17.376 1.00 91.19 207 LYS A C 1
ATOM 1627 O O . LYS A 1 207 ? -6.483 3.106 -18.356 1.00 91.19 207 LYS A O 1
ATOM 1632 N N . GLN A 1 208 ? -5.668 5.009 -17.463 1.00 90.12 208 GLN A N 1
ATOM 1633 C CA . GLN A 1 208 ? -5.055 5.536 -18.694 1.00 90.12 208 GLN A CA 1
ATOM 1634 C C . GLN A 1 208 ? -3.846 4.695 -19.127 1.00 90.12 208 GLN A C 1
ATOM 1636 O O . GLN A 1 208 ? -3.837 4.167 -20.238 1.00 90.12 208 GLN A O 1
ATOM 1641 N N . GLU A 1 209 ? -2.898 4.445 -18.224 1.00 92.12 209 GLU A N 1
ATOM 1642 C CA . GLU A 1 209 ? -1.700 3.635 -18.489 1.00 92.12 209 GLU A CA 1
ATOM 1643 C C . GLU A 1 209 ? -2.057 2.216 -18.989 1.00 92.12 209 GLU A C 1
ATOM 1645 O O . GLU A 1 209 ? -1.458 1.684 -19.929 1.00 92.12 209 GLU A O 1
ATOM 1650 N N . LYS A 1 210 ? -3.105 1.606 -18.414 1.00 92.75 210 LYS A N 1
ATOM 1651 C CA . LYS A 1 210 ? -3.639 0.301 -18.841 1.00 92.75 210 LYS A CA 1
ATOM 1652 C C . LYS A 1 210 ? -4.285 0.338 -20.235 1.00 92.75 210 LYS A C 1
ATOM 1654 O O . LYS A 1 210 ? -4.264 -0.686 -20.922 1.00 92.75 210 LYS A O 1
ATOM 1659 N N . ARG A 1 211 ? -4.834 1.481 -20.676 1.00 91.25 211 ARG A N 1
ATOM 1660 C CA . ARG A 1 211 ? -5.297 1.694 -22.064 1.00 91.25 211 ARG A CA 1
ATOM 1661 C C . ARG A 1 211 ? -4.110 1.862 -23.014 1.00 91.25 211 ARG A C 1
ATOM 1663 O O . ARG A 1 211 ? -4.025 1.127 -23.991 1.00 91.25 211 ARG A O 1
ATOM 1670 N N . GLU A 1 212 ? -3.141 2.713 -22.694 1.00 92.81 212 GLU A N 1
ATOM 1671 C CA . GLU A 1 212 ? -1.936 2.909 -23.519 1.00 92.81 212 GLU A CA 1
ATOM 1672 C C . GLU A 1 212 ? -1.153 1.606 -23.734 1.00 92.81 212 GLU A C 1
ATOM 1674 O O . GLU A 1 212 ? -0.778 1.275 -24.862 1.00 92.81 212 GLU A O 1
ATOM 1679 N N . LYS A 1 213 ? -0.977 0.801 -22.677 1.00 93.12 213 LYS A N 1
ATOM 1680 C CA . LYS A 1 213 ? -0.347 -0.529 -22.761 1.00 93.12 213 LYS A CA 1
ATOM 1681 C C . LYS A 1 213 ? -1.120 -1.502 -23.666 1.00 93.12 213 LYS A C 1
ATOM 1683 O O . LYS A 1 213 ? -0.486 -2.341 -24.310 1.00 93.12 213 LYS A O 1
ATOM 1688 N N . ARG A 1 214 ? -2.453 -1.386 -23.773 1.00 92.44 214 ARG A N 1
ATOM 1689 C CA . ARG A 1 214 ? -3.264 -2.148 -24.746 1.00 92.44 214 ARG A CA 1
ATOM 1690 C C . ARG A 1 214 ? -3.027 -1.642 -26.169 1.00 92.44 214 ARG A C 1
ATOM 1692 O O . ARG A 1 214 ? -2.570 -2.426 -26.998 1.00 92.44 214 ARG A O 1
ATOM 1699 N N . ASN A 1 215 ? -3.198 -0.344 -26.420 1.00 92.12 215 ASN A N 1
ATOM 1700 C CA . ASN A 1 215 ? -3.024 0.260 -27.748 1.00 92.12 215 ASN A CA 1
ATOM 1701 C C . ASN A 1 215 ? -1.601 0.020 -28.305 1.00 92.12 215 ASN A C 1
ATOM 1703 O O . ASN A 1 215 ? -1.424 -0.307 -29.478 1.00 92.12 215 ASN A O 1
ATOM 1707 N N . LYS A 1 216 ? -0.566 0.082 -27.453 1.00 94.56 216 LYS A N 1
ATOM 1708 C CA . LYS A 1 216 ? 0.832 -0.220 -27.820 1.00 94.56 216 LYS A CA 1
ATOM 1709 C C . LYS A 1 216 ? 1.063 -1.705 -28.136 1.00 94.56 216 LYS A C 1
ATOM 1711 O O . LYS A 1 216 ? 1.887 -2.020 -28.995 1.00 94.56 216 LYS A O 1
ATOM 1716 N N . LYS A 1 217 ? 0.340 -2.626 -27.482 1.00 94.06 217 LYS A N 1
ATOM 1717 C CA . LYS A 1 217 ? 0.351 -4.069 -27.806 1.00 94.06 217 LYS A CA 1
ATOM 1718 C C . LYS A 1 217 ? -0.379 -4.354 -29.123 1.00 94.06 217 LYS A C 1
ATOM 1720 O O . LYS A 1 217 ? 0.044 -5.232 -29.867 1.00 94.06 217 LYS A O 1
ATOM 1725 N N . GLU A 1 218 ? -1.432 -3.601 -29.418 1.00 93.38 218 GLU A N 1
ATOM 1726 C CA . GLU A 1 218 ? -2.244 -3.718 -30.631 1.00 93.38 218 GLU A CA 1
ATOM 1727 C C . GLU A 1 218 ? -1.534 -3.168 -31.874 1.00 93.38 218 GLU A C 1
ATOM 1729 O O . GLU A 1 218 ? -1.382 -3.897 -32.853 1.00 93.38 218 GLU A O 1
ATOM 1734 N N . LYS A 1 219 ? -0.946 -1.965 -31.800 1.00 94.31 219 LYS A N 1
ATOM 1735 C CA . LYS A 1 219 ? -0.099 -1.419 -32.879 1.00 94.31 219 LYS A CA 1
ATOM 1736 C C . LYS A 1 219 ? 1.060 -2.367 -33.229 1.00 94.31 219 LYS A C 1
ATOM 1738 O O . LYS A 1 219 ? 1.314 -2.617 -34.401 1.00 94.31 219 LYS A O 1
ATOM 1743 N N . ARG A 1 220 ? 1.681 -2.995 -32.218 1.00 93.81 220 ARG A N 1
ATOM 1744 C CA . ARG A 1 220 ? 2.705 -4.051 -32.390 1.00 93.81 220 ARG A CA 1
ATOM 1745 C C . ARG A 1 220 ? 2.177 -5.369 -32.983 1.00 93.81 220 ARG A C 1
ATOM 1747 O O . ARG A 1 220 ? 2.979 -6.142 -33.500 1.00 93.81 220 ARG A O 1
ATOM 1754 N N . LYS A 1 221 ? 0.873 -5.668 -32.898 1.00 94.06 221 LYS A N 1
ATOM 1755 C CA . LYS A 1 221 ? 0.257 -6.808 -33.605 1.00 94.06 221 LYS A CA 1
ATOM 1756 C C . LYS A 1 221 ? 0.026 -6.479 -35.079 1.00 94.06 221 LYS A C 1
ATOM 1758 O O . LYS A 1 221 ? 0.363 -7.308 -35.918 1.00 94.06 221 LYS A O 1
ATOM 1763 N N . MET A 1 222 ? -0.502 -5.289 -35.377 1.00 92.75 222 MET A N 1
ATOM 1764 C CA . MET A 1 222 ? -0.723 -4.824 -36.754 1.00 92.75 222 MET A CA 1
ATOM 1765 C C . MET A 1 222 ? 0.599 -4.761 -37.524 1.00 92.75 222 MET A C 1
ATOM 1767 O O . MET A 1 222 ? 0.764 -5.480 -38.498 1.00 92.75 222 MET A O 1
ATOM 1771 N N . GLU A 1 223 ? 1.611 -4.078 -36.983 1.00 94.75 223 GLU A N 1
ATOM 1772 C CA . GLU A 1 223 ? 2.942 -3.974 -37.602 1.00 94.75 223 GLU A CA 1
ATOM 1773 C C . GLU A 1 223 ? 3.583 -5.348 -37.909 1.00 94.75 223 GLU A C 1
ATOM 1775 O O . GLU A 1 223 ? 4.298 -5.509 -38.900 1.00 94.75 223 GLU A O 1
ATOM 1780 N N . LYS A 1 224 ? 3.315 -6.371 -37.080 1.00 94.75 224 LYS A N 1
ATOM 1781 C CA . LYS A 1 224 ? 3.759 -7.752 -37.331 1.00 94.75 224 LYS A CA 1
ATOM 1782 C C . LYS A 1 224 ? 2.974 -8.444 -38.450 1.00 94.75 224 LYS A C 1
ATOM 1784 O O . LYS A 1 224 ? 3.583 -9.211 -39.193 1.00 94.75 224 LYS A O 1
ATOM 1789 N N . ARG A 1 225 ? 1.668 -8.183 -38.586 1.00 93.31 225 ARG A N 1
ATOM 1790 C CA . ARG A 1 225 ? 0.852 -8.662 -39.717 1.00 93.31 225 ARG A CA 1
ATOM 1791 C C . ARG A 1 225 ? 1.318 -8.018 -41.021 1.00 93.31 225 ARG A C 1
ATOM 1793 O O . ARG A 1 225 ? 1.655 -8.747 -41.944 1.00 93.31 225 ARG A O 1
ATOM 1800 N N . ASP A 1 226 ? 1.482 -6.697 -41.049 1.00 94.94 226 ASP A N 1
ATOM 1801 C CA . ASP A 1 226 ? 1.938 -5.957 -42.234 1.00 94.94 226 ASP A CA 1
ATOM 1802 C C . ASP A 1 226 ? 3.319 -6.441 -42.717 1.00 94.94 226 ASP A C 1
ATOM 1804 O O . ASP A 1 226 ? 3.572 -6.564 -43.917 1.00 94.94 226 ASP A O 1
ATOM 1808 N N . LYS A 1 227 ? 4.233 -6.745 -41.781 1.00 95.06 227 LYS A N 1
ATOM 1809 C CA . LYS A 1 227 ? 5.561 -7.308 -42.084 1.00 95.06 227 LYS A CA 1
ATOM 1810 C C . LYS A 1 227 ? 5.495 -8.746 -42.606 1.00 95.06 227 LYS A C 1
ATOM 1812 O O . LYS A 1 227 ? 6.281 -9.092 -43.487 1.00 95.06 227 LYS A O 1
ATOM 1817 N N . MET A 1 228 ? 4.574 -9.568 -42.098 1.00 92.81 228 MET A N 1
ATOM 1818 C CA . MET A 1 228 ? 4.328 -10.923 -42.605 1.00 92.81 228 MET A CA 1
ATOM 1819 C C . MET A 1 228 ? 3.757 -10.869 -44.027 1.00 92.81 228 MET A C 1
ATOM 1821 O O . MET A 1 228 ? 4.342 -11.440 -44.944 1.00 92.81 228 MET A O 1
ATOM 1825 N N . GLU A 1 229 ? 2.708 -10.075 -44.243 1.00 94.94 229 GLU A N 1
ATOM 1826 C CA . GLU A 1 229 ? 2.064 -9.933 -45.548 1.00 94.94 229 GLU A CA 1
ATOM 1827 C C . GLU A 1 229 ? 3.027 -9.372 -46.608 1.00 94.94 229 GLU A C 1
ATOM 1829 O O . GLU A 1 229 ? 3.096 -9.891 -47.721 1.00 94.94 229 GLU A O 1
ATOM 1834 N N . LYS A 1 230 ? 3.852 -8.371 -46.264 1.00 94.19 230 LYS A N 1
ATOM 1835 C CA . LYS A 1 230 ? 4.912 -7.869 -47.159 1.00 94.19 230 LYS A CA 1
ATOM 1836 C C . LYS A 1 230 ? 5.957 -8.938 -47.498 1.00 94.19 230 LYS A C 1
ATOM 1838 O O . LYS A 1 230 ? 6.460 -8.934 -48.621 1.00 94.19 230 LYS A O 1
ATOM 1843 N N . ARG A 1 231 ? 6.275 -9.859 -46.579 1.00 93.56 231 ARG A N 1
ATOM 1844 C CA . ARG A 1 231 ? 7.198 -10.979 -46.844 1.00 93.56 231 ARG A CA 1
ATOM 1845 C C . ARG A 1 231 ? 6.578 -12.005 -47.791 1.00 93.56 231 ARG A C 1
ATOM 1847 O O . ARG A 1 231 ? 7.262 -12.463 -48.700 1.00 93.56 231 ARG A O 1
ATOM 1854 N N . ASP A 1 232 ? 5.300 -12.327 -47.626 1.00 93.56 232 ASP A N 1
ATOM 1855 C CA . ASP A 1 232 ? 4.626 -13.304 -48.487 1.00 93.56 232 ASP A CA 1
ATOM 1856 C C . ASP A 1 232 ? 4.251 -12.717 -49.861 1.00 93.56 232 ASP A C 1
ATOM 1858 O O . ASP A 1 232 ? 4.329 -13.423 -50.868 1.00 93.56 232 ASP A O 1
ATOM 1862 N N . ARG A 1 233 ? 3.966 -11.408 -49.950 1.00 93.00 233 ARG A N 1
ATOM 1863 C CA . ARG A 1 233 ? 3.882 -10.673 -51.228 1.00 93.00 233 ARG A CA 1
ATOM 1864 C C . ARG A 1 233 ? 5.216 -10.678 -51.991 1.00 93.00 233 ARG A C 1
ATOM 1866 O O . ARG A 1 233 ? 5.174 -10.775 -53.213 1.00 93.00 233 ARG A O 1
ATOM 1873 N N . ARG A 1 234 ? 6.369 -10.603 -51.304 1.00 92.31 234 ARG A N 1
ATOM 1874 C CA . ARG A 1 234 ? 7.699 -10.777 -51.929 1.00 92.31 234 ARG A CA 1
ATOM 1875 C C . ARG A 1 234 ? 7.874 -12.199 -52.460 1.00 92.31 234 ARG A C 1
ATOM 1877 O O . ARG A 1 234 ? 7.886 -12.350 -53.669 1.00 92.31 234 ARG A O 1
ATOM 1884 N N . LYS A 1 235 ? 7.783 -13.231 -51.608 1.00 92.50 235 LYS A N 1
ATOM 1885 C CA . LYS A 1 235 ? 7.887 -14.650 -52.029 1.00 92.50 235 LYS A CA 1
ATOM 1886 C C . LYS A 1 235 ? 7.036 -15.006 -53.258 1.00 92.50 235 LYS A C 1
ATOM 1888 O O . LYS A 1 235 ? 7.443 -15.828 -54.072 1.00 92.50 235 LYS A O 1
ATOM 1893 N N . LYS A 1 236 ? 5.829 -14.430 -53.375 1.00 91.81 236 LYS A N 1
ATOM 1894 C CA . LYS A 1 236 ? 4.945 -14.624 -54.537 1.00 91.81 236 LYS A CA 1
ATOM 1895 C C . LYS A 1 236 ? 5.473 -13.974 -55.823 1.00 91.81 236 LYS A C 1
ATOM 1897 O O . LYS A 1 236 ? 5.270 -14.559 -56.881 1.00 91.81 236 LYS A O 1
ATOM 1902 N N . ARG A 1 237 ? 6.131 -12.810 -55.743 1.00 90.81 237 ARG A N 1
ATOM 1903 C CA . ARG A 1 237 ? 6.838 -12.181 -56.873 1.00 90.81 237 ARG A CA 1
ATOM 1904 C C . ARG A 1 237 ? 8.067 -12.988 -57.253 1.00 90.81 237 ARG A C 1
ATOM 1906 O O . ARG A 1 237 ? 8.115 -13.457 -58.384 1.00 90.81 237 ARG A O 1
ATOM 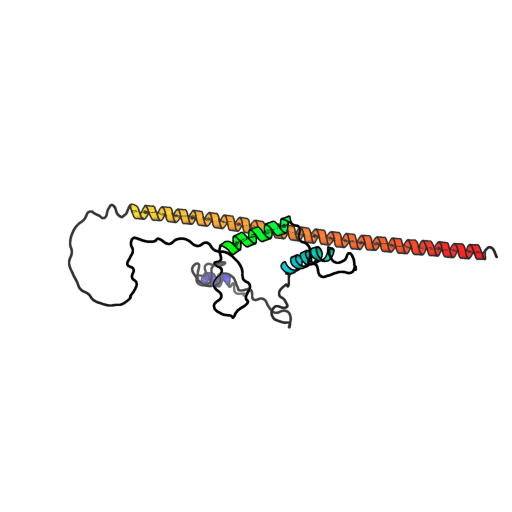1913 N N . ASP A 1 238 ? 8.939 -13.264 -56.284 1.00 91.94 238 ASP A N 1
ATOM 1914 C CA . ASP A 1 238 ? 10.181 -14.024 -56.460 1.00 91.94 238 ASP A CA 1
ATOM 1915 C C . ASP A 1 238 ? 9.901 -15.355 -57.206 1.00 91.94 238 ASP A C 1
ATOM 1917 O O . ASP A 1 238 ? 10.479 -15.637 -58.253 1.00 91.94 238 ASP A O 1
ATOM 1921 N N . LYS A 1 239 ? 8.891 -16.119 -56.755 1.00 90.81 239 LYS A N 1
ATOM 1922 C CA . LYS A 1 239 ? 8.457 -17.382 -57.387 1.00 90.81 239 LYS A CA 1
ATOM 1923 C C . LYS A 1 239 ? 7.737 -17.217 -58.740 1.00 90.81 239 LYS A C 1
ATOM 1925 O O . LYS A 1 239 ? 7.624 -18.181 -59.494 1.00 90.81 239 LYS A O 1
ATOM 1930 N N . SER A 1 240 ? 7.212 -16.033 -59.056 1.00 88.06 240 SER A N 1
ATOM 1931 C CA . SER A 1 240 ? 6.635 -15.733 -60.378 1.00 88.06 240 SER A CA 1
ATOM 1932 C C . SER A 1 240 ? 7.690 -15.286 -61.394 1.00 88.06 240 SER A C 1
ATOM 1934 O O . SER A 1 240 ? 7.535 -15.539 -62.585 1.00 88.06 240 SER A O 1
ATOM 1936 N N . GLU A 1 241 ? 8.772 -14.670 -60.920 1.00 90.25 241 GLU A N 1
ATOM 1937 C CA . GLU A 1 241 ? 9.931 -14.274 -61.720 1.00 90.25 241 GLU A CA 1
ATOM 1938 C C . GLU A 1 241 ? 10.791 -15.506 -62.048 1.00 90.25 241 GLU A C 1
ATOM 1940 O O . GLU A 1 241 ? 11.121 -15.713 -63.212 1.00 90.25 241 GLU A O 1
ATOM 1945 N N . GLU A 1 242 ? 11.011 -16.408 -61.080 1.00 88.31 242 GLU A N 1
ATOM 1946 C CA . GLU A 1 242 ? 11.674 -17.709 -61.296 1.00 88.31 242 GLU A CA 1
ATOM 1947 C C . GLU A 1 242 ? 10.973 -18.566 -62.369 1.00 88.31 242 GLU A C 1
ATOM 1949 O O . GLU A 1 242 ? 11.632 -19.197 -63.193 1.00 88.31 242 GLU A O 1
ATOM 1954 N N . LYS A 1 243 ? 9.631 -18.566 -62.398 1.00 86.69 243 LYS A N 1
ATOM 1955 C CA . LYS A 1 243 ? 8.860 -19.237 -63.457 1.00 86.69 243 LYS A CA 1
ATOM 1956 C C . LYS A 1 243 ? 9.080 -18.589 -64.823 1.00 86.69 243 LYS A C 1
ATOM 1958 O O . LYS A 1 243 ? 9.465 -19.274 -65.755 1.00 86.69 243 LYS A O 1
ATOM 1963 N N . LYS A 1 244 ? 8.932 -17.263 -64.917 1.00 84.44 244 LYS A N 1
ATOM 1964 C CA . LYS A 1 244 ? 9.126 -16.514 -66.171 1.00 84.44 244 LYS A CA 1
ATOM 1965 C C . LYS A 1 244 ? 10.548 -16.584 -66.737 1.00 84.44 244 LYS A C 1
ATOM 1967 O O . LYS A 1 244 ? 10.721 -16.282 -67.913 1.00 84.44 244 LYS A O 1
ATOM 1972 N N . ALA A 1 245 ? 11.543 -16.919 -65.916 1.00 84.56 245 ALA A N 1
ATOM 1973 C CA . ALA A 1 245 ? 12.889 -17.240 -66.381 1.00 84.56 245 ALA A CA 1
ATOM 1974 C C . ALA A 1 245 ? 12.938 -18.633 -67.033 1.00 84.56 245 ALA A C 1
ATOM 1976 O O . ALA A 1 245 ? 13.456 -18.762 -68.132 1.00 84.56 245 ALA A O 1
ATOM 1977 N N . LYS A 1 246 ? 12.327 -19.642 -66.398 1.00 81.81 246 LYS A N 1
ATOM 1978 C CA . LYS A 1 246 ? 12.242 -21.024 -66.911 1.00 81.81 246 LYS A CA 1
ATOM 1979 C C . LYS A 1 246 ? 11.329 -21.180 -68.132 1.00 81.81 246 LYS A C 1
ATOM 1981 O O . LYS A 1 246 ? 11.534 -22.085 -68.920 1.00 81.81 246 LYS A O 1
ATOM 1986 N N . ASP A 1 247 ? 10.359 -20.284 -68.310 1.00 81.31 247 ASP A N 1
ATOM 1987 C CA . ASP A 1 247 ? 9.507 -20.208 -69.507 1.00 81.31 247 ASP A CA 1
ATOM 1988 C C . ASP A 1 247 ? 10.185 -19.425 -70.672 1.00 81.31 247 ASP A C 1
ATOM 1990 O O . ASP A 1 247 ? 9.502 -18.964 -71.591 1.00 81.31 247 ASP A O 1
ATOM 1994 N N . ARG A 1 248 ? 11.506 -19.178 -70.603 1.00 73.69 248 ARG A N 1
ATOM 1995 C CA . ARG A 1 248 ? 12.290 -18.333 -71.535 1.00 73.69 248 ARG A CA 1
ATOM 1996 C C . ARG A 1 248 ? 13.642 -18.928 -71.967 1.00 73.69 248 ARG A C 1
ATOM 1998 O O . ARG A 1 248 ? 14.376 -18.245 -72.682 1.00 73.69 248 ARG A O 1
ATOM 2005 N N . GLU A 1 249 ? 13.950 -20.140 -71.520 1.00 62.50 249 GLU A N 1
ATOM 2006 C CA . GLU A 1 249 ? 15.180 -20.904 -71.783 1.00 62.50 249 GLU A CA 1
ATOM 2007 C C . GLU A 1 249 ? 14.833 -22.170 -72.582 1.00 62.50 249 GLU A C 1
ATOM 2009 O O . GLU A 1 249 ? 15.548 -22.435 -73.571 1.00 62.50 249 GLU A O 1
#

pLDDT: mean 71.6, std 21.05, range [26.73, 95.06]

Secondary structure (DSSP, 8-state):
----HHHHHHHTT---TTS-TT-TT--S-SS--------SSS-TTTTS-----HHHHHHHHHHHHHHTTSSS-------------HHHHHHHHHHHHHHHTTS------------------------------------------------------GGGTHHHHHHHHHHHHHHHHHHHHHHHHHHHHHHHHHHHHHHHHHHHHHHHHHHHHHHHHHHHHHHHHHHHHHHHHHHHHHHHHHHHHHTT-

Foldseek 3Di:
DDDPVQVVLVVVVQPGQQAASCGNPDPDDSDDDDDDDDPDPDDDPPPPPPPPPVVVVVVVVVVVVVVVVVPPDPDDDDDPDDDDDPVVVVVVVVVVCVVCVPDDPDDDDDDDDDDDDDDDDDDDDDDDDDDDDDDDDDDDDDDDDDDDDDDDDDDPDPPPPVVPPVVVVVVVVVVVVVVVVVVVVVVVVVVVVVVVVVVVVVVVVVVVVVVVVVVVVVVVVVVVVVVVVVVVVVVVVVVVVVVVVVVPD